Protein AF-A0A226DI43-F1 (afdb_monomer_lite)

Structure (mmCIF, N/CA/C/O backbone):
data_AF-A0A226DI43-F1
#
_entry.id   AF-A0A226DI43-F1
#
loop_
_atom_site.group_PDB
_atom_site.id
_atom_site.type_symbol
_atom_site.label_atom_id
_atom_site.label_alt_id
_atom_site.label_comp_id
_atom_site.label_asym_id
_atom_site.label_entity_id
_atom_site.label_seq_id
_atom_site.pdbx_PDB_ins_code
_atom_site.Cartn_x
_atom_site.Cartn_y
_atom_site.Cartn_z
_atom_site.occupancy
_atom_site.B_iso_or_equiv
_atom_site.auth_seq_id
_atom_site.auth_comp_id
_atom_site.auth_asym_id
_atom_site.auth_atom_id
_atom_site.pdbx_PDB_model_num
ATOM 1 N N . MET A 1 1 ? -26.521 0.855 15.191 1.00 46.00 1 MET A N 1
ATOM 2 C CA . MET A 1 1 ? -25.556 1.949 14.942 1.00 46.00 1 MET A CA 1
ATOM 3 C C . MET A 1 1 ? -24.640 1.516 13.809 1.00 46.00 1 MET A C 1
ATOM 5 O O . MET A 1 1 ? -24.357 0.322 13.748 1.00 46.00 1 MET A O 1
ATOM 9 N N . PRO A 1 2 ? -24.270 2.400 12.870 1.00 51.22 2 PRO A N 1
ATOM 10 C CA . PRO A 1 2 ? -23.493 1.994 11.705 1.00 51.22 2 PRO A CA 1
ATOM 11 C C . PRO A 1 2 ? -22.101 1.524 12.144 1.00 51.22 2 PRO A C 1
ATOM 13 O O . PRO A 1 2 ? -21.366 2.253 12.798 1.00 51.22 2 PRO A O 1
ATOM 16 N N . ASN A 1 3 ? -21.749 0.289 11.786 1.00 66.75 3 ASN A N 1
ATOM 17 C CA . ASN A 1 3 ? -20.417 -0.281 12.029 1.00 66.75 3 ASN A CA 1
ATOM 18 C C . ASN A 1 3 ? -19.382 0.175 10.989 1.00 66.75 3 ASN A C 1
ATOM 20 O O . ASN A 1 3 ? -18.236 -0.261 11.053 1.00 66.75 3 ASN A O 1
ATOM 24 N N . VAL A 1 4 ? -19.802 1.003 10.030 1.00 69.69 4 VAL A N 1
ATOM 25 C CA . VAL A 1 4 ? -19.012 1.476 8.896 1.00 69.69 4 VAL A CA 1
ATOM 26 C C . VAL A 1 4 ? -19.208 2.978 8.775 1.00 69.69 4 VAL A C 1
ATOM 28 O O . VAL A 1 4 ? -20.344 3.447 8.711 1.00 69.69 4 VAL A O 1
ATOM 31 N N . VAL A 1 5 ? -18.105 3.717 8.713 1.00 76.31 5 VAL A N 1
ATOM 32 C CA . VAL A 1 5 ? -18.092 5.153 8.425 1.00 76.31 5 VAL A CA 1
ATOM 33 C C . VAL A 1 5 ? -17.167 5.388 7.239 1.00 76.31 5 VAL A C 1
ATOM 35 O O . VAL A 1 5 ? -16.061 4.848 7.195 1.00 76.31 5 VAL A O 1
ATOM 38 N N . THR A 1 6 ? -17.649 6.156 6.262 1.00 75.44 6 THR A N 1
ATOM 39 C CA . THR A 1 6 ? -16.862 6.601 5.107 1.00 75.44 6 THR A CA 1
ATOM 40 C C . THR A 1 6 ? -16.587 8.083 5.267 1.00 75.44 6 THR A C 1
ATOM 42 O O . THR A 1 6 ? -17.530 8.858 5.406 1.00 75.44 6 THR A O 1
ATOM 45 N N . LEU A 1 7 ? -15.312 8.463 5.268 1.00 71.38 7 LEU A N 1
ATOM 46 C CA . LEU A 1 7 ? -14.877 9.851 5.375 1.00 71.38 7 LEU A CA 1
ATOM 47 C C . LEU A 1 7 ? -14.181 10.275 4.086 1.00 71.38 7 LEU A C 1
ATOM 49 O O . LEU A 1 7 ? -13.262 9.592 3.629 1.00 71.38 7 LEU A O 1
ATOM 53 N N . PHE A 1 8 ? -14.573 11.425 3.541 1.00 64.44 8 PHE A N 1
ATOM 54 C CA . PHE A 1 8 ? -13.821 12.091 2.483 1.00 64.44 8 PHE A CA 1
ATOM 55 C C . PHE A 1 8 ? -12.932 13.158 3.111 1.00 64.44 8 PHE A C 1
ATOM 57 O O . PHE A 1 8 ? -13.377 13.952 3.934 1.00 64.44 8 PHE A O 1
ATOM 64 N N . ALA A 1 9 ? -11.654 13.195 2.741 1.00 56.88 9 ALA A N 1
ATOM 65 C CA . ALA A 1 9 ? -10.690 14.078 3.392 1.00 56.88 9 ALA A CA 1
ATOM 66 C C . ALA A 1 9 ? -10.998 15.578 3.246 1.00 56.88 9 ALA A C 1
ATOM 68 O O . ALA A 1 9 ? -10.563 16.353 4.097 1.00 56.88 9 ALA A O 1
ATOM 69 N N . ALA A 1 10 ? -11.745 15.980 2.209 1.00 58.34 10 ALA A N 1
ATOM 70 C CA . ALA A 1 10 ? -12.248 17.348 2.069 1.00 58.34 10 ALA A CA 1
ATOM 71 C C . ALA A 1 10 ? -13.199 17.731 3.216 1.00 58.34 10 ALA A C 1
ATOM 73 O O . ALA A 1 10 ? -13.201 18.878 3.659 1.00 58.34 10 ALA A O 1
ATOM 74 N N . ASP A 1 11 ? -13.928 16.754 3.753 1.00 50.44 11 ASP A N 1
ATOM 75 C CA . ASP A 1 11 ? -14.897 16.975 4.816 1.00 50.44 11 ASP A CA 1
ATOM 76 C C . ASP A 1 11 ? -14.215 17.028 6.195 1.00 50.44 11 ASP A C 1
ATOM 78 O O . ASP A 1 11 ? -14.707 17.685 7.103 1.00 50.44 11 ASP A O 1
ATOM 82 N N . ILE A 1 12 ? -13.044 16.406 6.394 1.00 53.62 12 ILE A N 1
ATOM 83 C CA . ILE A 1 12 ? -12.498 16.192 7.753 1.00 53.62 12 ILE A CA 1
ATOM 84 C C . ILE A 1 12 ? -11.977 17.476 8.419 1.00 53.62 12 ILE A C 1
ATOM 86 O O . ILE A 1 12 ? -12.059 17.596 9.642 1.00 53.62 12 ILE A O 1
ATOM 90 N N . TYR A 1 13 ? -11.551 18.486 7.652 1.00 50.59 13 TYR A N 1
ATOM 91 C CA . TYR A 1 13 ? -11.251 19.811 8.222 1.00 50.59 13 TYR A CA 1
ATOM 92 C C . TYR A 1 13 ? -12.490 20.481 8.842 1.00 50.59 13 TYR A C 1
ATOM 94 O O . TYR A 1 13 ? -12.348 21.340 9.706 1.00 50.59 13 TYR A O 1
ATOM 102 N N . GLN A 1 14 ? -13.699 20.066 8.448 1.00 49.78 14 GLN A N 1
ATOM 103 C CA . GLN A 1 14 ? -14.960 20.515 9.045 1.00 49.78 14 GLN A CA 1
ATOM 104 C C . GLN A 1 14 ? -15.471 19.568 10.143 1.00 49.78 14 GLN A C 1
ATOM 106 O O . GLN A 1 14 ? -16.402 19.916 10.866 1.00 49.78 14 GLN A O 1
ATOM 111 N N . ILE A 1 15 ? -14.872 18.380 10.292 1.00 52.00 15 ILE A N 1
ATOM 112 C CA . ILE A 1 15 ? -15.400 17.300 11.134 1.00 52.00 15 ILE A CA 1
ATOM 113 C C . ILE A 1 15 ? -14.600 17.081 12.437 1.00 52.00 15 ILE A C 1
ATOM 115 O O . ILE A 1 15 ? -15.004 16.272 13.271 1.00 52.00 15 ILE A O 1
ATOM 119 N N . GLN A 1 16 ? -13.542 17.854 12.715 1.00 51.78 16 GLN A N 1
ATOM 120 C CA . GLN A 1 16 ? -12.847 17.790 14.019 1.00 51.78 16 GLN A CA 1
ATOM 121 C C . GLN A 1 16 ? -13.788 17.930 15.236 1.00 51.78 16 GLN A C 1
ATOM 123 O O . GLN A 1 16 ? -13.444 17.463 16.315 1.00 51.78 16 GLN A O 1
ATOM 128 N N . ASN A 1 17 ? -14.989 18.494 15.053 1.00 50.56 17 ASN A N 1
ATOM 129 C CA . ASN A 1 17 ? -15.992 18.649 16.107 1.00 50.56 17 ASN A CA 1
ATOM 130 C C . ASN A 1 17 ? -17.136 17.611 16.093 1.00 50.56 17 ASN A C 1
ATOM 132 O O . ASN A 1 17 ? -17.959 17.645 17.003 1.00 50.56 17 ASN A O 1
ATOM 136 N N . CYS A 1 18 ? -17.243 16.729 15.087 1.00 52.94 18 CYS A N 1
ATOM 137 C CA . CYS A 1 18 ? -18.402 15.821 14.943 1.00 52.94 18 CYS A CA 1
ATOM 138 C C . CYS A 1 18 ? -18.038 14.328 14.888 1.00 52.94 18 CYS A C 1
ATOM 140 O O . CYS A 1 18 ? -18.933 13.483 14.886 1.00 52.94 18 CYS A O 1
ATOM 142 N N . LEU A 1 19 ? -16.750 13.989 14.823 1.00 61.09 19 LEU A N 1
ATOM 143 C CA . LEU A 1 19 ? -16.268 12.613 14.904 1.00 61.09 19 LEU A CA 1
ATOM 144 C C . LEU A 1 19 ? -15.293 12.509 16.067 1.00 61.09 19 LEU A C 1
ATOM 146 O O . LEU A 1 19 ? -14.108 12.786 15.922 1.00 61.09 19 LEU A O 1
ATOM 150 N N . ASP A 1 20 ? -15.813 12.109 17.215 1.00 60.53 20 ASP A N 1
ATOM 151 C CA . ASP A 1 20 ? -15.020 11.658 18.349 1.00 60.53 20 ASP A CA 1
ATOM 152 C C . ASP A 1 20 ? -15.510 10.264 18.789 1.00 60.53 20 ASP A C 1
ATOM 154 O O . ASP A 1 20 ? -16.538 9.754 18.316 1.00 60.53 20 ASP A O 1
ATOM 158 N N . GLU A 1 21 ? -14.783 9.639 19.713 1.00 54.03 21 GLU A N 1
ATOM 159 C CA . GLU A 1 21 ? -15.194 8.363 20.302 1.00 54.03 21 GLU A CA 1
ATOM 160 C C . GLU A 1 21 ? -16.565 8.427 20.981 1.00 54.03 21 GLU A C 1
ATOM 162 O O . GLU A 1 21 ? -17.248 7.410 21.060 1.00 54.03 21 GLU A O 1
ATOM 167 N N . THR A 1 22 ? -16.994 9.592 21.472 1.00 62.38 22 THR A N 1
ATOM 168 C CA . THR A 1 22 ? -18.279 9.718 22.171 1.00 62.38 22 THR A CA 1
ATOM 169 C C . THR A 1 22 ? -19.459 9.541 21.218 1.00 62.38 22 THR A C 1
ATOM 171 O O . THR A 1 22 ? -20.489 8.990 21.610 1.00 62.38 22 THR A O 1
ATOM 174 N N . HIS A 1 23 ? -19.286 9.898 19.943 1.00 66.75 23 HIS A N 1
ATOM 175 C CA . HIS A 1 23 ? -20.308 9.738 18.910 1.00 66.75 23 HIS A CA 1
ATOM 176 C C . HIS A 1 23 ? -20.222 8.384 18.185 1.00 66.75 23 HIS A C 1
ATOM 178 O O . HIS A 1 23 ? -21.235 7.898 17.674 1.00 66.75 23 HIS A O 1
ATOM 184 N N . LEU A 1 24 ? -19.043 7.743 18.152 1.00 76.31 24 LEU A N 1
ATOM 185 C CA . LEU A 1 24 ? -18.805 6.476 17.441 1.00 76.31 24 LEU A CA 1
ATOM 186 C C . LEU A 1 24 ? -17.937 5.463 18.229 1.00 76.31 24 LEU A C 1
ATOM 188 O O . LEU A 1 24 ? -16.976 4.914 17.681 1.00 76.31 24 LEU A O 1
ATOM 192 N N . PRO A 1 25 ? -18.294 5.106 19.478 1.00 71.75 25 PRO A N 1
ATOM 193 C CA . PRO A 1 25 ? -17.416 4.339 20.379 1.00 71.75 25 PRO A CA 1
ATOM 194 C C . PRO A 1 25 ? -17.119 2.909 19.899 1.00 71.75 25 PRO A C 1
ATOM 196 O O . PRO A 1 25 ? -16.151 2.275 20.318 1.00 71.75 25 PRO A O 1
ATOM 199 N N . ASN A 1 26 ? -17.958 2.388 19.001 1.00 81.06 26 ASN A N 1
ATOM 200 C CA . ASN A 1 26 ? -17.893 1.022 18.489 1.00 81.06 26 ASN A CA 1
ATOM 201 C C . ASN A 1 26 ? -17.438 0.947 17.025 1.00 81.06 26 ASN A C 1
ATOM 203 O O . ASN A 1 26 ? -17.663 -0.078 16.375 1.00 81.06 26 ASN A O 1
ATOM 207 N N . LEU A 1 27 ? -16.838 2.012 16.476 1.00 86.69 27 LEU A N 1
ATOM 208 C CA . LEU A 1 27 ? -16.375 1.990 15.093 1.00 86.69 27 LEU A CA 1
ATOM 209 C C . LEU A 1 27 ? -15.249 0.962 14.924 1.00 86.69 27 LEU A C 1
ATOM 211 O O . LEU A 1 27 ? -14.139 1.134 15.420 1.00 86.69 27 LEU A O 1
ATOM 215 N N . LYS A 1 28 ? -15.546 -0.114 14.192 1.00 90.94 28 LYS A N 1
ATOM 216 C CA . LYS A 1 28 ? -14.581 -1.173 13.865 1.00 90.94 28 LYS A CA 1
ATOM 217 C C . LYS A 1 28 ? -14.117 -1.120 12.417 1.00 90.94 28 LYS A C 1
ATOM 219 O O . LYS A 1 28 ? -13.066 -1.677 12.110 1.00 90.94 28 LYS A O 1
ATOM 224 N N . HIS A 1 29 ? -14.881 -0.478 11.534 1.00 93.00 29 HIS A N 1
ATOM 225 C CA . HIS A 1 29 ? -14.557 -0.358 10.117 1.00 93.00 29 HIS A CA 1
ATOM 226 C C . HIS A 1 29 ? -14.550 1.109 9.698 1.00 93.00 29 HIS A C 1
ATOM 228 O O . HIS A 1 29 ? -15.584 1.776 9.697 1.00 93.00 29 HIS A O 1
ATOM 234 N N . LEU A 1 30 ? -13.369 1.582 9.314 1.00 90.88 30 LEU A N 1
ATOM 235 C CA . LEU A 1 30 ? -13.157 2.907 8.757 1.00 90.88 30 LEU A CA 1
ATOM 236 C C . LEU A 1 30 ? -12.835 2.801 7.265 1.00 90.88 30 LEU A C 1
ATOM 238 O O . LEU A 1 30 ? -11.935 2.056 6.872 1.00 90.88 30 LEU A O 1
ATOM 242 N N . THR A 1 31 ? -13.566 3.557 6.450 1.00 91.31 31 THR A N 1
ATOM 243 C CA . THR A 1 31 ? -13.216 3.813 5.051 1.00 91.31 31 THR A CA 1
ATOM 244 C C . THR A 1 31 ? -12.802 5.271 4.907 1.00 91.31 31 THR A C 1
ATOM 246 O O . THR A 1 31 ? -13.532 6.164 5.338 1.00 91.31 31 THR A O 1
ATOM 249 N N . LEU A 1 32 ? -11.638 5.519 4.318 1.00 88.00 32 LEU A N 1
ATOM 250 C CA . LEU A 1 32 ? -11.091 6.856 4.123 1.00 88.00 32 LEU A CA 1
ATOM 251 C C . LEU A 1 32 ? -10.695 7.048 2.659 1.00 88.00 32 LEU A C 1
ATOM 253 O O . LEU A 1 32 ? -9.917 6.269 2.116 1.00 88.00 32 LEU A O 1
ATOM 257 N N . ASP A 1 33 ? -11.192 8.113 2.042 1.00 85.88 33 ASP A N 1
ATOM 258 C CA . ASP A 1 33 ? -10.758 8.558 0.719 1.00 85.88 33 ASP A CA 1
ATOM 259 C C . ASP A 1 33 ? -10.073 9.927 0.850 1.00 85.88 33 ASP A C 1
ATOM 261 O O . ASP A 1 33 ? -10.661 10.893 1.352 1.00 85.88 33 ASP A O 1
ATOM 265 N N . LYS A 1 34 ? -8.794 10.005 0.463 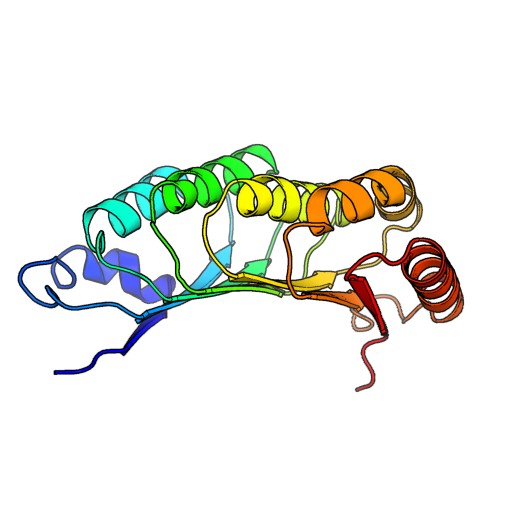1.00 80.56 34 LYS A N 1
ATOM 266 C CA . LYS A 1 34 ? -7.972 11.209 0.590 1.00 80.56 34 LYS A CA 1
ATOM 267 C C . LYS A 1 34 ? -7.243 11.533 -0.701 1.00 80.56 34 LYS A C 1
ATOM 269 O O . LYS A 1 34 ? -6.425 10.761 -1.189 1.00 80.56 34 LYS A O 1
ATOM 274 N N . SER A 1 35 ? -7.458 12.752 -1.184 1.00 78.81 35 SER A N 1
ATOM 275 C CA . SER A 1 35 ? -6.590 13.368 -2.184 1.00 78.81 35 SER A CA 1
ATOM 276 C C . SER A 1 35 ? -5.366 13.996 -1.519 1.00 78.81 35 SER A C 1
ATOM 278 O O . SER A 1 35 ? -5.499 14.800 -0.595 1.00 78.81 35 SER A O 1
ATOM 280 N N . PHE A 1 36 ? -4.178 13.639 -1.996 1.00 71.44 36 PHE A N 1
ATOM 281 C CA . PHE A 1 36 ? -2.920 14.286 -1.654 1.00 71.44 36 PHE A CA 1
ATOM 282 C C . PHE A 1 36 ? -2.682 15.427 -2.647 1.00 71.44 36 PHE A C 1
ATOM 284 O O . PHE A 1 36 ? -2.361 15.208 -3.818 1.00 71.44 36 PHE A O 1
ATOM 291 N N . GLN A 1 37 ? -2.908 16.649 -2.170 1.00 67.19 37 GLN A N 1
ATOM 292 C CA . GLN A 1 37 ? -2.719 17.900 -2.899 1.00 67.19 37 GLN A CA 1
ATOM 293 C C . GLN A 1 37 ? -1.841 18.808 -2.034 1.00 67.19 37 GLN A C 1
ATOM 295 O O . GLN A 1 37 ? -2.273 19.198 -0.953 1.00 67.19 37 GLN A O 1
ATOM 300 N N . PHE A 1 38 ? -0.637 19.146 -2.519 1.00 56.47 38 PHE A N 1
ATOM 301 C CA . PHE A 1 38 ? 0.313 20.079 -1.884 1.00 56.47 38 PHE A CA 1
ATOM 302 C C . PHE A 1 38 ? 0.819 19.638 -0.486 1.00 56.47 38 PHE A C 1
ATOM 304 O O . PHE A 1 38 ? 0.264 18.722 0.122 1.00 56.47 38 PHE A O 1
ATOM 311 N N . PRO A 1 39 ? 1.917 20.208 0.048 1.00 57.69 39 PRO A N 1
ATOM 312 C CA . PRO A 1 39 ? 2.348 19.888 1.407 1.00 57.69 39 PRO A CA 1
ATOM 313 C C . PRO A 1 39 ? 1.327 20.443 2.411 1.00 57.69 39 PRO A C 1
ATOM 315 O O . PRO A 1 39 ? 1.223 21.653 2.596 1.00 57.69 39 PRO A O 1
ATOM 318 N N . CYS A 1 40 ? 0.559 19.566 3.054 1.00 57.56 40 CYS A N 1
ATOM 319 C CA . CYS A 1 40 ? -0.288 19.908 4.194 1.00 57.56 40 CYS A CA 1
ATOM 320 C C . CYS A 1 40 ? 0.101 19.060 5.413 1.00 57.56 40 CYS A C 1
ATOM 322 O O . CYS A 1 40 ? 0.946 18.170 5.313 1.00 57.56 40 CYS A O 1
ATOM 324 N N . GLU A 1 41 ? -0.455 19.369 6.587 1.00 66.00 41 GLU A N 1
ATOM 325 C CA . GLU A 1 41 ? -0.125 18.721 7.867 1.00 66.00 41 GLU A CA 1
ATOM 326 C C . GLU A 1 41 ? -0.679 17.281 7.950 1.00 66.00 41 GLU A C 1
ATOM 328 O O . GLU A 1 41 ? -1.541 16.961 8.770 1.00 66.00 41 GLU A O 1
ATOM 333 N N . TYR A 1 42 ? -0.201 16.401 7.068 1.00 73.19 42 TYR A N 1
ATOM 334 C CA . TYR A 1 42 ? -0.625 15.005 6.964 1.00 73.19 42 TYR A CA 1
ATOM 335 C C . TYR A 1 42 ? -0.402 14.230 8.268 1.00 73.19 42 TYR A C 1
ATOM 337 O O . TYR A 1 42 ? -1.243 13.422 8.650 1.00 73.19 42 TYR A O 1
ATOM 345 N N . GLU A 1 43 ? 0.696 14.526 8.963 1.00 72.75 43 GLU A N 1
ATOM 346 C CA . GLU A 1 43 ? 1.108 13.881 10.215 1.00 72.75 43 GLU A CA 1
ATOM 347 C C . GLU A 1 43 ? 0.042 14.036 11.305 1.00 72.75 43 GLU A C 1
ATOM 349 O O . GLU A 1 43 ? -0.520 13.042 11.775 1.00 72.75 43 GLU A O 1
ATOM 354 N N . LYS A 1 44 ? -0.337 15.285 11.611 1.00 81.31 44 LYS A N 1
ATOM 355 C CA . LYS A 1 44 ? -1.356 15.589 12.627 1.00 81.31 44 LYS A CA 1
ATOM 356 C C . LYS A 1 44 ? -2.693 14.933 12.305 1.00 81.31 44 LYS A C 1
ATOM 358 O O . LYS A 1 44 ? -3.403 14.485 13.201 1.00 81.31 44 LYS A O 1
ATOM 363 N N . PHE A 1 45 ? -3.043 14.859 11.023 1.00 82.31 45 PHE A N 1
ATOM 364 C CA . PHE A 1 45 ? -4.275 14.217 10.586 1.00 82.31 45 PHE A CA 1
ATOM 365 C C . PHE A 1 45 ? -4.278 12.711 10.890 1.00 82.31 45 PHE A C 1
ATOM 367 O O . PHE A 1 45 ? -5.229 12.212 11.491 1.00 82.31 45 PHE A O 1
ATOM 374 N N . SER A 1 46 ? -3.222 11.984 10.514 1.00 87.50 46 SER A N 1
ATOM 375 C CA . SER A 1 46 ? -3.116 10.545 10.793 1.00 87.50 46 SER A CA 1
ATOM 376 C C . SER A 1 46 ? -3.056 10.244 12.292 1.00 87.50 46 SER A C 1
ATOM 378 O O . SER A 1 46 ? -3.683 9.289 12.747 1.00 87.50 46 SER A O 1
ATOM 380 N N . GLU A 1 47 ? -2.374 11.084 13.074 1.00 89.44 47 GLU A N 1
ATOM 381 C CA . GLU A 1 47 ? -2.330 10.967 14.536 1.00 89.44 47 GLU A CA 1
ATOM 382 C C . GLU A 1 47 ? -3.717 11.156 15.158 1.00 89.44 47 GLU A C 1
ATOM 384 O O . GLU A 1 47 ? -4.147 10.337 15.971 1.00 89.44 47 GLU A O 1
ATOM 389 N N . THR A 1 48 ? -4.449 12.186 14.719 1.00 86.06 48 THR A N 1
ATOM 390 C CA . THR A 1 48 ? -5.816 12.463 15.184 1.00 86.06 48 THR A CA 1
ATOM 391 C C . THR A 1 48 ? -6.741 11.281 14.888 1.00 86.06 48 THR A C 1
ATOM 393 O O . THR A 1 48 ? -7.503 10.871 15.757 1.00 86.06 48 THR A O 1
ATOM 396 N N . LEU A 1 49 ? -6.663 10.680 13.692 1.00 87.44 49 LEU A N 1
ATOM 397 C CA . LEU A 1 49 ? -7.499 9.525 13.343 1.00 87.44 49 LEU A CA 1
ATOM 398 C C . LEU A 1 49 ? -7.280 8.337 14.280 1.00 87.44 49 LEU A C 1
ATOM 400 O O . LEU A 1 49 ? -8.246 7.707 14.707 1.00 87.44 49 LEU A O 1
ATOM 404 N N . VAL A 1 50 ? -6.021 8.032 14.597 1.00 90.12 50 VAL A N 1
ATOM 405 C CA . VAL A 1 50 ? -5.685 6.907 15.479 1.00 90.12 50 VAL A CA 1
ATOM 406 C C . VAL A 1 50 ? -6.166 7.159 16.906 1.00 90.12 50 VAL A C 1
ATOM 408 O O . VAL A 1 50 ? -6.642 6.221 17.544 1.00 90.12 50 VAL A O 1
ATOM 411 N N . GLN A 1 51 ? -6.099 8.410 17.374 1.00 87.62 51 GLN A N 1
ATOM 412 C CA . GLN A 1 51 ? -6.610 8.824 18.684 1.00 87.62 51 GLN A CA 1
ATOM 413 C C . GLN A 1 51 ? -8.137 8.782 18.767 1.00 87.62 51 GLN A C 1
ATOM 415 O O . GLN A 1 51 ? -8.674 8.385 19.788 1.00 87.62 51 GLN A O 1
ATOM 420 N N . VAL A 1 52 ? -8.831 9.190 17.704 1.00 84.88 52 VAL A N 1
ATOM 421 C CA . VAL A 1 52 ? -10.299 9.270 17.668 1.00 84.88 52 VAL A CA 1
ATOM 422 C C . VAL A 1 52 ? -10.954 7.905 17.440 1.00 84.88 52 VAL A C 1
ATOM 424 O O . VAL A 1 52 ? -12.092 7.684 17.848 1.00 84.88 52 VAL A O 1
ATOM 427 N N . PHE A 1 53 ? -10.268 6.976 16.773 1.00 88.56 53 PHE A N 1
ATOM 428 C CA . PHE A 1 53 ? -10.825 5.668 16.433 1.00 88.56 53 PHE A CA 1
ATOM 429 C C . PHE A 1 53 ? -9.886 4.515 16.830 1.00 88.56 53 PHE A C 1
ATOM 431 O O . PHE A 1 53 ? -9.462 3.738 15.970 1.00 88.56 53 PHE A O 1
ATOM 438 N N . PRO A 1 54 ? -9.563 4.325 18.122 1.00 90.38 54 PRO A N 1
ATOM 439 C CA . PRO A 1 54 ? -8.581 3.323 18.551 1.00 90.38 54 PRO A CA 1
ATOM 440 C C . PRO A 1 54 ? -9.045 1.876 18.325 1.00 90.38 54 PRO A C 1
ATOM 442 O O . PRO A 1 54 ? -8.229 0.955 18.270 1.00 90.38 54 PRO A O 1
ATOM 445 N N . ASN A 1 55 ? -10.356 1.660 18.184 1.00 91.19 55 ASN A N 1
ATOM 446 C CA . ASN A 1 55 ? -10.971 0.337 18.063 1.00 91.19 55 ASN A CA 1
ATOM 447 C C . ASN A 1 55 ? -11.094 -0.168 16.615 1.00 91.19 55 ASN A C 1
ATOM 449 O O . ASN A 1 55 ? -11.680 -1.233 16.390 1.00 91.19 55 ASN A O 1
ATOM 453 N N . VAL A 1 56 ? -10.543 0.555 15.633 1.00 93.12 56 VAL A N 1
ATOM 454 C CA . VAL A 1 56 ? -10.583 0.153 14.221 1.00 93.12 56 VAL A CA 1
ATOM 455 C C . VAL A 1 56 ? -9.876 -1.190 14.028 1.00 93.12 56 VAL A C 1
ATOM 457 O O . VAL A 1 56 ? -8.719 -1.387 14.395 1.00 93.12 56 VAL A O 1
ATOM 460 N N . LYS A 1 57 ? -10.600 -2.133 13.421 1.00 95.50 57 LYS A N 1
ATOM 461 C CA . LYS A 1 57 ? -10.123 -3.473 13.050 1.00 95.50 57 LYS A CA 1
ATOM 462 C C . LYS A 1 57 ? -10.021 -3.653 11.546 1.00 95.50 57 LYS A C 1
ATOM 464 O O . LYS A 1 57 ? -9.181 -4.418 11.078 1.00 95.50 57 LYS A O 1
ATOM 469 N N . ARG A 1 58 ? -10.857 -2.943 10.791 1.00 96.44 58 ARG A N 1
ATOM 470 C CA . ARG A 1 58 ? -10.843 -2.934 9.336 1.00 96.44 58 ARG A CA 1
ATOM 471 C C . ARG A 1 58 ? -10.616 -1.526 8.812 1.00 96.44 58 ARG A C 1
ATOM 473 O O . ARG A 1 58 ? -11.383 -0.622 9.134 1.00 96.44 58 ARG A O 1
ATOM 480 N N . PHE A 1 59 ? -9.614 -1.373 7.959 1.00 95.69 59 PHE A N 1
ATOM 481 C CA . PHE A 1 59 ? -9.279 -0.094 7.351 1.00 95.69 59 PHE A CA 1
ATOM 482 C C . PHE A 1 59 ? -9.232 -0.215 5.834 1.00 95.69 59 PHE A C 1
ATOM 484 O O . PHE A 1 59 ? -8.466 -1.011 5.296 1.00 95.69 59 PHE A O 1
ATOM 491 N N . ASP A 1 60 ? -10.081 0.551 5.160 1.00 95.62 60 ASP A N 1
ATOM 492 C CA . ASP A 1 60 ? -10.113 0.677 3.707 1.00 95.62 60 ASP A CA 1
ATOM 493 C C . ASP A 1 60 ? -9.684 2.109 3.359 1.00 95.62 60 ASP A C 1
ATOM 495 O O . ASP A 1 60 ? -10.393 3.060 3.676 1.00 95.62 60 ASP A O 1
ATOM 499 N N . PHE A 1 61 ? -8.515 2.287 2.748 1.00 92.94 61 PHE A N 1
ATOM 500 C CA . PHE A 1 61 ? -7.975 3.612 2.444 1.00 92.94 61 PHE A CA 1
ATOM 501 C C . PHE A 1 61 ? -7.673 3.781 0.961 1.00 92.94 61 PHE A C 1
ATOM 503 O O . PHE A 1 61 ? -6.968 2.967 0.365 1.00 92.94 61 PHE A O 1
ATOM 510 N N . THR A 1 62 ? -8.183 4.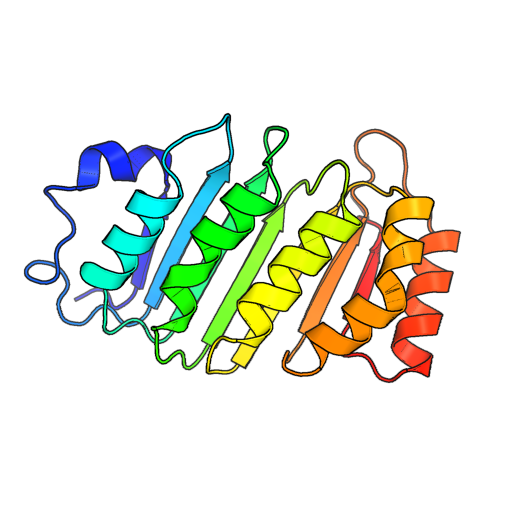862 0.379 1.00 92.06 62 THR A N 1
ATOM 511 C CA . THR A 1 62 ? -7.885 5.270 -0.992 1.00 92.06 62 THR A CA 1
ATOM 512 C C . THR A 1 62 ? -7.128 6.591 -0.977 1.00 92.06 62 THR A C 1
ATOM 514 O O . THR A 1 62 ? -7.604 7.586 -0.436 1.00 92.06 62 THR A O 1
ATOM 517 N N . ALA A 1 63 ? -5.940 6.589 -1.571 1.00 87.88 63 ALA A N 1
ATOM 518 C CA . ALA A 1 63 ? -5.075 7.744 -1.734 1.00 87.88 63 ALA A CA 1
ATOM 519 C C . ALA A 1 63 ? -5.051 8.167 -3.204 1.00 87.88 63 ALA A C 1
ATOM 521 O O . ALA A 1 63 ? -4.563 7.421 -4.052 1.00 87.88 63 ALA A O 1
ATOM 522 N N . TRP A 1 64 ? -5.529 9.370 -3.501 1.00 85.06 64 TRP A N 1
ATOM 523 C CA . TRP A 1 64 ? -5.440 9.965 -4.832 1.00 85.06 64 TRP A CA 1
ATOM 524 C C . TRP A 1 64 ? -4.260 10.926 -4.886 1.00 85.06 64 TRP A C 1
ATOM 526 O O . TRP A 1 64 ? -4.262 11.951 -4.205 1.00 85.06 64 TRP A O 1
ATOM 536 N N . TYR A 1 65 ? -3.254 10.623 -5.697 1.00 78.94 65 TYR A N 1
ATOM 537 C CA . TYR A 1 65 ? -2.120 11.518 -5.910 1.00 78.94 65 TYR A CA 1
ATOM 538 C C . TYR A 1 65 ? -2.474 12.504 -7.018 1.00 78.94 65 TYR A C 1
ATOM 540 O O . TYR A 1 65 ? -2.607 12.148 -8.187 1.00 78.94 65 TYR A O 1
ATOM 548 N N . VAL A 1 66 ? -2.661 13.763 -6.629 1.00 66.12 66 VAL A N 1
ATOM 549 C CA . VAL A 1 66 ? -2.982 14.866 -7.548 1.00 66.12 66 VAL A CA 1
ATOM 550 C C . VAL A 1 66 ? -1.755 15.779 -7.744 1.00 66.12 66 VAL A C 1
ATOM 552 O O . VAL A 1 66 ? -1.805 16.750 -8.492 1.00 66.12 66 VAL A O 1
ATOM 555 N N . GLY A 1 67 ? -0.619 15.451 -7.117 1.00 68.00 67 GLY A N 1
ATOM 556 C CA . GLY A 1 67 ? 0.660 16.146 -7.264 1.00 68.00 67 GLY A CA 1
ATOM 557 C C . GLY A 1 67 ? 1.825 15.374 -6.637 1.00 68.00 67 GLY A C 1
ATOM 558 O O . GLY A 1 67 ? 1.654 14.241 -6.183 1.00 68.00 67 GLY A O 1
ATOM 559 N N . LEU A 1 68 ? 3.008 15.998 -6.602 1.00 69.06 68 LEU A N 1
ATOM 560 C CA . LEU A 1 68 ? 4.201 15.425 -5.973 1.00 69.06 68 LEU A CA 1
ATOM 561 C C . LEU A 1 68 ? 4.028 15.388 -4.449 1.00 69.06 68 LEU A C 1
ATOM 563 O O . LEU A 1 68 ? 3.886 16.430 -3.807 1.00 69.06 68 LEU A O 1
ATOM 567 N N . VAL A 1 69 ? 4.064 14.188 -3.874 1.00 70.56 69 VAL A N 1
ATOM 568 C CA . VAL A 1 69 ? 4.096 13.980 -2.422 1.00 70.56 69 VAL A CA 1
ATOM 569 C C . VAL A 1 69 ? 5.513 13.590 -2.041 1.00 70.56 69 VAL A C 1
ATOM 571 O O . VAL A 1 69 ? 6.071 12.649 -2.598 1.00 70.56 69 VAL A O 1
ATOM 574 N N . GLN A 1 70 ? 6.105 14.300 -1.082 1.00 83.31 70 GLN A N 1
ATOM 575 C CA . GLN A 1 70 ? 7.418 13.918 -0.574 1.00 83.31 70 GLN A CA 1
ATOM 576 C C . GLN A 1 70 ? 7.314 12.580 0.165 1.00 83.31 70 GLN A C 1
ATOM 578 O O . GLN A 1 70 ? 6.478 12.422 1.056 1.00 83.31 70 GLN A O 1
ATOM 583 N N . ILE A 1 71 ? 8.191 11.631 -0.172 1.00 85.69 71 ILE A N 1
ATOM 584 C CA . ILE A 1 71 ? 8.196 10.278 0.409 1.00 85.69 71 ILE A CA 1
ATOM 585 C C . ILE A 1 71 ? 8.271 10.315 1.939 1.00 85.69 71 ILE A C 1
ATOM 587 O O . ILE A 1 71 ? 7.611 9.521 2.608 1.00 85.69 71 ILE A O 1
ATOM 591 N N . GLU A 1 72 ? 9.031 11.253 2.508 1.00 87.12 72 GLU A N 1
ATOM 592 C CA . GLU A 1 72 ? 9.127 11.421 3.960 1.00 87.12 72 GLU A CA 1
ATOM 593 C C . GLU A 1 72 ? 7.767 11.777 4.579 1.00 87.12 72 GLU A C 1
ATOM 595 O O . GLU A 1 72 ? 7.339 11.131 5.532 1.00 87.12 72 GLU A O 1
ATOM 600 N N . GLN A 1 73 ? 7.048 12.745 4.004 1.00 84.12 73 GLN A N 1
ATOM 601 C CA . GLN A 1 73 ? 5.717 13.144 4.477 1.00 84.12 73 GLN A CA 1
ATOM 602 C C . GLN A 1 73 ? 4.710 12.002 4.341 1.00 84.12 73 GLN A C 1
ATOM 604 O O . GLN A 1 73 ? 3.918 11.753 5.249 1.00 84.12 73 GLN A O 1
ATOM 609 N N . PHE A 1 74 ? 4.766 11.276 3.224 1.00 85.50 74 PHE A N 1
ATOM 610 C CA . PHE A 1 74 ? 3.934 10.099 3.007 1.00 85.50 74 PHE A CA 1
ATOM 611 C C . PHE A 1 74 ? 4.209 9.002 4.046 1.00 85.50 74 PHE A C 1
ATOM 613 O O . PHE A 1 74 ? 3.280 8.441 4.626 1.00 85.50 74 PHE A O 1
ATOM 620 N N . THR A 1 75 ? 5.482 8.735 4.336 1.00 89.94 75 THR A N 1
ATOM 621 C CA . THR A 1 75 ? 5.884 7.742 5.339 1.00 89.94 75 THR A CA 1
ATOM 622 C C . THR A 1 75 ? 5.390 8.145 6.726 1.00 89.94 75 THR A C 1
ATOM 624 O O . THR A 1 75 ? 4.810 7.320 7.429 1.00 89.94 75 THR A O 1
ATOM 627 N N . LYS A 1 76 ? 5.543 9.420 7.107 1.00 90.44 76 LYS A N 1
ATOM 628 C CA . LYS A 1 76 ? 5.065 9.918 8.403 1.00 90.44 76 LYS A CA 1
ATOM 629 C C . LYS A 1 76 ? 3.540 9.922 8.517 1.00 90.44 76 LYS A C 1
ATOM 631 O O . LYS A 1 76 ? 3.033 9.654 9.595 1.00 90.44 76 LYS A O 1
ATOM 636 N N . PHE A 1 77 ? 2.804 10.140 7.425 1.00 89.19 77 PHE A N 1
ATOM 637 C CA . PHE A 1 77 ? 1.346 9.962 7.398 1.00 89.19 77 PHE A CA 1
ATOM 638 C C . PHE A 1 77 ? 0.927 8.508 7.660 1.00 89.19 77 PHE A C 1
ATOM 640 O O . PHE A 1 77 ? -0.076 8.244 8.316 1.00 89.19 77 PHE A O 1
ATOM 647 N N . MET A 1 78 ? 1.675 7.548 7.122 1.00 92.44 78 MET A N 1
ATOM 648 C CA . MET A 1 78 ? 1.362 6.125 7.259 1.00 92.44 78 MET A CA 1
ATOM 649 C C . MET A 1 78 ? 1.737 5.559 8.636 1.00 92.44 78 MET A C 1
ATOM 651 O O . MET A 1 78 ? 1.171 4.555 9.071 1.00 92.44 78 MET A O 1
ATOM 655 N N . GLU A 1 79 ? 2.699 6.186 9.311 1.00 94.44 79 GLU A N 1
ATOM 656 C CA . GLU A 1 79 ? 3.314 5.679 10.536 1.00 94.44 79 GLU A CA 1
ATOM 657 C C . GLU A 1 79 ? 2.326 5.472 11.702 1.00 94.44 79 GLU A C 1
ATOM 659 O O . GLU A 1 79 ? 2.376 4.401 12.313 1.00 94.44 79 GLU A O 1
ATOM 664 N N . PRO A 1 80 ? 1.392 6.394 12.020 1.00 94.56 80 PRO A N 1
ATOM 665 C CA . PRO A 1 80 ? 0.506 6.240 13.176 1.00 94.56 80 PRO A CA 1
ATOM 666 C C . PRO A 1 80 ? -0.384 4.996 13.108 1.00 94.56 80 PRO A C 1
ATOM 668 O O . PRO A 1 80 ? -0.661 4.371 14.133 1.00 94.56 80 PRO A O 1
ATOM 671 N N . PHE A 1 81 ? -0.794 4.582 11.905 1.00 95.06 81 PHE A N 1
ATOM 672 C CA . PHE A 1 81 ? -1.706 3.452 11.713 1.00 95.06 81 PHE A CA 1
ATOM 673 C C . PHE A 1 81 ? -1.112 2.107 12.153 1.00 95.06 81 PHE A C 1
ATOM 675 O O . PHE A 1 81 ? -1.868 1.171 12.410 1.00 95.06 81 PHE A O 1
ATOM 682 N N . LYS A 1 82 ? 0.216 1.998 12.320 1.00 95.31 82 LYS A N 1
ATOM 683 C CA . LYS A 1 82 ? 0.859 0.782 12.852 1.00 95.31 82 LYS A CA 1
ATOM 684 C C . LYS A 1 82 ? 0.392 0.428 14.270 1.00 95.31 82 LYS A C 1
ATOM 686 O O . LYS A 1 82 ? 0.478 -0.729 14.670 1.00 95.31 82 LYS A O 1
ATOM 691 N N . GLY A 1 83 ? -0.070 1.423 15.036 1.00 93.81 83 GLY A N 1
ATOM 692 C CA . GLY A 1 83 ? -0.570 1.239 16.399 1.00 93.81 83 GLY A CA 1
ATOM 693 C C . GLY A 1 83 ? -1.929 0.539 16.458 1.00 93.81 83 GLY A C 1
ATOM 694 O O . GLY A 1 83 ? -2.293 -0.008 17.499 1.00 93.81 83 GLY A O 1
ATOM 695 N N . TRP A 1 84 ? -2.674 0.509 15.350 1.00 95.00 84 TRP A N 1
ATOM 696 C CA . TRP A 1 84 ? -3.941 -0.205 15.284 1.00 95.00 84 TRP A CA 1
ATOM 697 C C . TRP A 1 84 ? -3.728 -1.721 15.200 1.00 95.00 84 TRP A C 1
ATOM 699 O O . TRP A 1 84 ? -2.912 -2.245 14.439 1.00 95.00 84 TRP A O 1
ATOM 709 N N . ASN A 1 85 ? -4.514 -2.461 15.982 1.00 94.75 85 ASN A N 1
ATOM 710 C CA . ASN A 1 85 ? -4.536 -3.921 15.936 1.00 94.75 85 ASN A CA 1
ATOM 711 C C . ASN A 1 85 ? -5.557 -4.395 14.893 1.00 94.75 85 ASN A C 1
ATOM 713 O O . ASN A 1 85 ? -6.658 -4.827 15.255 1.00 94.75 85 ASN A O 1
ATOM 717 N N . PHE A 1 86 ? -5.207 -4.239 13.614 1.00 96.38 86 PHE A N 1
ATOM 718 C CA . PHE A 1 86 ? -6.073 -4.598 12.498 1.00 96.38 86 PHE A CA 1
ATOM 719 C C . PHE A 1 86 ? -6.310 -6.105 12.389 1.00 96.38 86 PHE A C 1
ATOM 721 O O . PHE A 1 86 ? -5.403 -6.919 12.538 1.00 96.38 86 PHE A O 1
ATOM 728 N N . GLU A 1 87 ? -7.526 -6.457 11.994 1.00 97.56 87 GLU A N 1
ATOM 729 C CA . GLU A 1 87 ? -7.840 -7.740 11.368 1.00 97.56 87 GLU A CA 1
ATOM 730 C C . GLU A 1 87 ? -7.568 -7.667 9.859 1.00 97.56 87 GLU A C 1
ATOM 732 O O . GLU A 1 87 ? -7.033 -8.612 9.273 1.00 97.56 87 GLU A O 1
ATOM 737 N N . LYS A 1 88 ? -7.903 -6.528 9.228 1.00 97.44 88 LYS A N 1
ATOM 738 C CA . LYS A 1 88 ? -7.745 -6.317 7.785 1.00 97.44 88 LYS A CA 1
ATOM 739 C C . LYS A 1 88 ? -7.433 -4.863 7.421 1.00 97.44 88 LYS A C 1
ATOM 741 O O . LYS A 1 88 ? -8.148 -3.958 7.838 1.00 97.44 88 LYS A O 1
ATOM 746 N N . ALA A 1 89 ? -6.450 -4.648 6.554 1.00 97.50 89 ALA A N 1
ATOM 747 C CA . ALA A 1 89 ? -6.149 -3.348 5.959 1.00 97.50 89 ALA A CA 1
ATOM 748 C C . ALA A 1 89 ? -6.064 -3.463 4.431 1.00 97.50 89 ALA A C 1
ATOM 750 O O . ALA A 1 89 ? -5.323 -4.298 3.909 1.00 97.50 89 ALA A O 1
ATOM 751 N N . ASN A 1 90 ? -6.817 -2.633 3.710 1.00 97.50 90 ASN A N 1
ATOM 752 C CA . ASN A 1 90 ? -6.785 -2.567 2.252 1.00 97.50 90 ASN A CA 1
ATOM 753 C C . ASN A 1 90 ? -6.473 -1.140 1.821 1.00 97.50 90 ASN A C 1
ATOM 755 O O . ASN A 1 90 ? -7.193 -0.207 2.174 1.00 97.50 90 ASN A O 1
ATOM 759 N N . LEU A 1 91 ? -5.404 -0.983 1.050 1.00 95.56 91 LEU A N 1
ATOM 760 C CA . LEU A 1 91 ? -4.958 0.317 0.575 1.00 95.56 91 LEU A CA 1
ATOM 761 C C . LEU A 1 91 ? -4.985 0.368 -0.942 1.00 95.56 91 LEU A C 1
ATOM 763 O O . LEU A 1 91 ? -4.603 -0.589 -1.611 1.00 95.56 91 LEU A O 1
ATOM 767 N N . SER A 1 92 ? -5.448 1.488 -1.480 1.00 95.50 92 SER A N 1
ATOM 768 C CA . SER A 1 92 ? -5.514 1.750 -2.909 1.00 95.50 92 SER A CA 1
ATOM 769 C C . SER A 1 92 ? -4.886 3.101 -3.202 1.00 95.50 92 SER A C 1
ATOM 771 O O . SER A 1 92 ? -5.424 4.137 -2.832 1.00 95.50 92 SER A O 1
ATOM 773 N N . PHE A 1 93 ? -3.750 3.094 -3.879 1.00 92.12 93 PHE A N 1
ATOM 774 C CA . PHE A 1 93 ? -3.031 4.286 -4.295 1.00 92.12 93 PHE A CA 1
ATOM 775 C C . PHE A 1 93 ? -3.291 4.511 -5.781 1.00 92.12 93 PHE A C 1
ATOM 777 O O . PHE A 1 93 ? -2.990 3.656 -6.616 1.00 92.12 93 PHE A O 1
ATOM 784 N N . VAL A 1 94 ? -3.893 5.648 -6.107 1.00 90.38 94 VAL A N 1
ATOM 785 C CA . VAL A 1 94 ? -4.330 5.998 -7.456 1.00 90.38 94 VAL A CA 1
ATOM 786 C C . VAL A 1 94 ? -3.455 7.125 -7.987 1.00 90.38 94 VAL A C 1
ATOM 788 O O . VAL A 1 94 ? -3.280 8.136 -7.305 1.00 90.38 94 VAL A O 1
ATOM 791 N N . ARG A 1 95 ? -2.940 6.953 -9.213 1.00 87.00 95 ARG A N 1
ATOM 792 C CA . ARG A 1 95 ? -2.041 7.891 -9.907 1.00 87.00 95 ARG A CA 1
ATOM 793 C C . ARG A 1 95 ? -0.715 8.123 -9.185 1.00 87.00 95 ARG A C 1
ATOM 795 O O . ARG A 1 95 ? -0.272 9.253 -9.036 1.00 87.00 95 ARG A O 1
ATOM 802 N N . VAL A 1 96 ? -0.059 7.055 -8.745 1.00 86.06 96 VAL A N 1
ATOM 803 C CA . VAL A 1 96 ? 1.292 7.145 -8.179 1.00 86.06 96 VAL A CA 1
ATOM 804 C C . VAL A 1 96 ? 2.261 7.633 -9.267 1.00 86.06 96 VAL A C 1
ATOM 806 O O . VAL A 1 96 ? 2.500 6.931 -10.253 1.00 86.06 96 VAL A O 1
ATOM 809 N N . ILE A 1 97 ? 2.773 8.855 -9.101 1.00 82.12 97 ILE A N 1
ATOM 810 C CA . ILE A 1 97 ? 3.656 9.558 -10.048 1.00 82.12 97 ILE A CA 1
ATOM 811 C C . ILE A 1 97 ? 5.081 9.648 -9.466 1.00 82.12 97 ILE A C 1
ATOM 813 O O . ILE A 1 97 ? 5.286 9.429 -8.275 1.00 82.12 97 ILE A O 1
ATOM 817 N N . ASP A 1 98 ? 6.041 9.931 -10.349 1.00 79.12 98 ASP A N 1
ATOM 818 C CA . ASP A 1 98 ? 7.487 10.077 -10.142 1.00 79.12 98 ASP A CA 1
ATOM 819 C C . ASP A 1 98 ? 7.946 10.542 -8.743 1.00 79.12 98 ASP A C 1
ATOM 821 O O . ASP A 1 98 ? 7.538 11.624 -8.305 1.00 79.12 98 ASP A O 1
ATOM 825 N N . PRO A 1 99 ? 8.838 9.785 -8.065 1.00 87.00 99 PRO A N 1
ATOM 826 C CA . PRO A 1 99 ? 9.307 8.425 -8.393 1.00 87.00 99 PRO A CA 1
ATOM 827 C C . PRO A 1 99 ? 8.282 7.340 -7.980 1.00 87.00 99 PRO A C 1
ATOM 829 O O . PRO A 1 99 ? 8.017 7.159 -6.779 1.00 87.00 99 PRO A O 1
ATOM 832 N N . PRO A 1 100 ? 7.673 6.600 -8.937 1.00 88.25 100 PRO A N 1
ATOM 833 C CA . PRO A 1 100 ? 6.603 5.655 -8.629 1.00 88.25 100 PRO A CA 1
ATOM 834 C C . PRO A 1 100 ? 7.079 4.476 -7.775 1.00 88.25 100 PRO A C 1
ATOM 836 O O . PRO A 1 100 ? 6.404 4.086 -6.824 1.00 88.25 100 PRO A O 1
ATOM 839 N N . GLY A 1 101 ? 8.246 3.921 -8.087 1.00 92.19 101 GLY A N 1
ATOM 840 C CA . GLY A 1 101 ? 8.846 2.789 -7.407 1.00 92.19 101 GLY A CA 1
ATOM 841 C C . GLY A 1 101 ? 9.211 3.120 -5.969 1.00 92.19 101 GLY A C 1
ATOM 842 O O . GLY A 1 101 ? 8.830 2.377 -5.067 1.00 92.19 101 GLY A O 1
ATOM 843 N N . GLN A 1 102 ? 9.834 4.272 -5.714 1.00 91.69 102 GLN A N 1
ATOM 844 C CA . GLN A 1 102 ? 10.101 4.703 -4.335 1.00 91.69 102 GLN A CA 1
ATOM 845 C C . GLN A 1 102 ? 8.815 4.917 -3.527 1.00 91.69 102 GLN A C 1
ATOM 847 O O . GLN A 1 102 ? 8.764 4.569 -2.346 1.00 91.69 102 GLN A O 1
ATOM 852 N N . THR A 1 103 ? 7.757 5.447 -4.148 1.00 90.94 103 THR A N 1
ATOM 853 C CA . THR A 1 103 ? 6.468 5.652 -3.472 1.00 90.94 103 THR A CA 1
ATOM 854 C C . THR A 1 103 ? 5.786 4.321 -3.142 1.00 90.94 103 THR A C 1
ATOM 856 O O . THR A 1 103 ? 5.324 4.124 -2.015 1.00 90.94 103 THR A O 1
ATOM 859 N N . ILE A 1 104 ? 5.777 3.372 -4.086 1.00 94.19 104 ILE A N 1
ATOM 860 C CA . ILE A 1 104 ? 5.293 2.001 -3.864 1.00 94.19 104 ILE A CA 1
ATOM 861 C C . ILE A 1 104 ? 6.095 1.341 -2.738 1.00 94.19 104 ILE A C 1
ATOM 863 O O . ILE A 1 104 ? 5.510 0.780 -1.809 1.00 94.19 104 ILE A O 1
ATOM 867 N N . LEU A 1 105 ? 7.426 1.448 -2.778 1.00 95.44 105 LEU A N 1
ATOM 868 C CA . LEU A 1 105 ? 8.310 0.879 -1.765 1.00 95.44 105 LEU A CA 1
ATOM 869 C C . LEU A 1 105 ? 8.020 1.457 -0.379 1.00 95.44 105 LEU A C 1
ATOM 871 O O . LEU A 1 105 ? 7.897 0.701 0.585 1.00 95.44 105 LEU A O 1
ATOM 875 N N . ALA A 1 106 ? 7.870 2.777 -0.270 1.00 94.31 106 ALA A N 1
ATOM 876 C CA . ALA A 1 106 ? 7.534 3.433 0.987 1.00 94.31 106 ALA A CA 1
ATOM 877 C C . ALA A 1 106 ? 6.207 2.907 1.553 1.00 94.31 106 ALA A C 1
ATOM 879 O O . ALA A 1 106 ? 6.136 2.555 2.730 1.00 94.31 106 ALA A O 1
ATOM 880 N N . ALA A 1 107 ? 5.182 2.758 0.706 1.00 94.44 107 ALA A N 1
ATOM 881 C CA . ALA A 1 107 ? 3.879 2.245 1.122 1.00 94.44 107 ALA A CA 1
ATOM 882 C C . ALA A 1 107 ? 3.971 0.797 1.621 1.00 94.44 107 ALA A C 1
ATOM 884 O O . ALA A 1 107 ? 3.490 0.486 2.714 1.00 94.44 107 ALA A O 1
ATOM 885 N N . LEU A 1 108 ? 4.626 -0.077 0.848 1.00 97.19 108 LEU A N 1
ATOM 886 C CA . LEU A 1 108 ? 4.835 -1.478 1.215 1.00 97.19 108 LEU A CA 1
ATOM 887 C C . LEU A 1 108 ? 5.615 -1.595 2.527 1.00 97.19 108 LEU A C 1
ATOM 889 O O . LEU A 1 108 ? 5.215 -2.351 3.412 1.00 97.19 108 LEU A O 1
ATOM 893 N N . ARG A 1 109 ? 6.686 -0.812 2.686 1.00 96.94 109 ARG A N 1
ATOM 894 C CA . ARG A 1 109 ? 7.528 -0.809 3.885 1.00 96.94 109 ARG A CA 1
ATOM 895 C C . ARG A 1 109 ? 6.767 -0.349 5.126 1.00 96.94 109 ARG A C 1
ATOM 897 O O . ARG A 1 109 ? 6.876 -1.009 6.158 1.00 96.94 109 ARG A O 1
ATOM 904 N N . SER A 1 110 ? 5.992 0.733 5.043 1.00 95.75 110 SER A N 1
ATOM 905 C CA . SER A 1 110 ? 5.175 1.204 6.168 1.00 95.75 110 SER A CA 1
ATOM 906 C C . SER A 1 110 ? 4.132 0.161 6.563 1.00 95.75 110 SER A C 1
ATOM 908 O O . SER A 1 110 ? 4.056 -0.236 7.725 1.00 95.75 110 SER A O 1
ATOM 910 N N . MET A 1 111 ? 3.379 -0.354 5.590 1.00 96.62 111 MET A N 1
ATOM 911 C CA . MET A 1 111 ? 2.336 -1.353 5.830 1.00 96.62 111 MET A CA 1
ATOM 912 C C . MET A 1 111 ? 2.881 -2.698 6.317 1.00 96.62 111 MET A C 1
ATOM 914 O O . MET A 1 111 ? 2.192 -3.395 7.057 1.00 96.62 111 MET A O 1
ATOM 918 N N . ALA A 1 112 ? 4.106 -3.083 5.952 1.00 96.38 112 ALA A N 1
ATOM 919 C CA . ALA A 1 112 ? 4.724 -4.315 6.443 1.00 96.38 112 ALA A CA 1
ATOM 920 C C . ALA A 1 112 ? 4.835 -4.350 7.980 1.00 96.38 112 ALA A C 1
ATOM 922 O O . ALA A 1 112 ? 4.865 -5.432 8.562 1.00 96.38 112 ALA A O 1
ATOM 923 N N . THR A 1 113 ? 4.847 -3.185 8.638 1.00 96.12 113 THR A N 1
ATOM 924 C CA . THR A 1 113 ? 4.865 -3.068 10.107 1.00 96.12 113 THR A CA 1
ATOM 925 C C . THR A 1 113 ? 3.486 -3.210 10.756 1.00 96.12 113 THR A C 1
ATOM 927 O O . THR A 1 113 ? 3.394 -3.325 11.976 1.00 96.12 113 THR A O 1
ATOM 930 N N . TRP A 1 114 ? 2.408 -3.197 9.968 1.00 96.31 114 TRP A N 1
ATOM 931 C CA . TRP A 1 114 ? 1.045 -3.246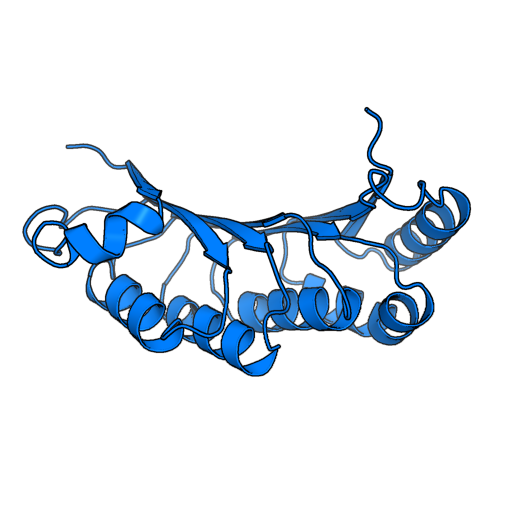 10.487 1.00 96.31 114 TRP A CA 1
ATOM 932 C C . TRP A 1 114 ? 0.608 -4.686 10.764 1.00 96.31 114 TRP A C 1
ATOM 934 O O . TRP A 1 114 ? 0.932 -5.621 10.021 1.00 96.31 114 TRP A O 1
ATOM 944 N N . ASN A 1 115 ? -0.207 -4.851 11.804 1.00 95.12 115 ASN A N 1
ATOM 945 C CA . ASN A 1 115 ? -0.846 -6.124 12.125 1.00 95.12 115 ASN A CA 1
ATOM 946 C C . ASN A 1 115 ? -1.956 -6.477 11.118 1.00 95.12 115 ASN A C 1
ATOM 948 O O . ASN A 1 115 ? -2.401 -5.640 10.332 1.00 95.12 115 ASN A O 1
ATOM 952 N N . GLY A 1 116 ? -2.401 -7.734 11.141 1.00 96.31 116 GLY A N 1
ATOM 953 C CA . GLY A 1 116 ? -3.536 -8.199 10.343 1.00 96.31 116 GLY A CA 1
ATOM 954 C C . GLY A 1 116 ? -3.230 -8.499 8.875 1.00 96.31 116 GLY A C 1
ATOM 955 O O . GLY A 1 116 ? -2.094 -8.390 8.390 1.00 96.31 116 GLY A O 1
ATOM 956 N N . VAL A 1 117 ? -4.284 -8.912 8.168 1.00 97.56 117 VAL A N 1
ATOM 957 C CA . VAL A 1 117 ? -4.241 -9.249 6.741 1.00 97.56 117 VAL A CA 1
ATOM 958 C C . VAL A 1 117 ? -4.193 -7.970 5.914 1.00 97.56 117 VAL A C 1
ATOM 960 O O . VAL A 1 117 ? -5.050 -7.098 6.056 1.00 97.56 117 VAL A O 1
ATOM 963 N N . LYS A 1 118 ? -3.210 -7.867 5.020 1.00 97.75 118 LYS A N 1
ATOM 964 C CA . LYS A 1 118 ? -2.949 -6.656 4.238 1.00 97.75 118 LYS A CA 1
ATOM 965 C C . LYS A 1 118 ? -3.145 -6.901 2.752 1.00 97.75 118 LYS A C 1
ATOM 967 O O . LYS A 1 118 ? -2.641 -7.890 2.217 1.00 97.75 118 LYS A O 1
ATOM 972 N N . THR A 1 119 ? -3.822 -5.973 2.085 1.00 98.25 119 THR A N 1
ATOM 973 C CA . THR A 1 119 ? -3.811 -5.874 0.625 1.00 98.25 119 THR A CA 1
ATOM 974 C C . THR A 1 119 ? -3.448 -4.462 0.193 1.00 98.25 119 THR A C 1
ATOM 976 O O . THR A 1 119 ? -3.817 -3.489 0.852 1.00 98.25 119 THR A O 1
ATOM 979 N N . ALA A 1 120 ? -2.720 -4.349 -0.912 1.00 97.62 120 ALA A N 1
ATOM 980 C CA . ALA A 1 120 ? -2.385 -3.065 -1.509 1.00 97.62 120 ALA A CA 1
ATOM 981 C C . ALA A 1 120 ? -2.694 -3.076 -3.004 1.00 97.62 120 ALA A C 1
ATOM 983 O O . ALA A 1 120 ? -2.540 -4.097 -3.676 1.00 97.62 120 ALA A O 1
ATOM 984 N N . LYS A 1 121 ? -3.145 -1.938 -3.521 1.00 97.38 121 LYS A N 1
ATOM 985 C CA . LYS A 1 121 ? -3.359 -1.689 -4.941 1.00 97.38 121 LYS A CA 1
ATOM 986 C C . LYS A 1 121 ? -2.632 -0.413 -5.324 1.00 97.38 121 LYS A C 1
ATOM 988 O O . LYS A 1 121 ? -2.774 0.591 -4.635 1.00 97.38 121 LYS A O 1
ATOM 993 N N . PHE A 1 122 ? -1.900 -0.445 -6.424 1.00 94.94 122 PHE A N 1
ATOM 994 C CA . PHE A 1 122 ? -1.165 0.697 -6.947 1.00 94.94 122 PHE A CA 1
ATOM 995 C C . PHE A 1 122 ? -1.537 0.888 -8.409 1.00 94.94 122 PHE A C 1
ATOM 997 O O . PHE A 1 122 ? -1.349 -0.024 -9.204 1.00 94.94 122 PHE A O 1
ATOM 1004 N N . CYS A 1 123 ? -2.058 2.056 -8.764 1.00 93.06 123 CYS A N 1
ATOM 1005 C CA . CYS A 1 123 ? -2.141 2.505 -10.148 1.00 93.06 123 CYS A CA 1
ATOM 1006 C C . CYS A 1 123 ? -1.022 3.525 -10.357 1.00 93.06 123 CYS A C 1
ATOM 1008 O O . CYS A 1 123 ? -1.051 4.578 -9.714 1.00 93.06 123 CYS A O 1
ATOM 1010 N N . PHE A 1 124 ? -0.019 3.195 -11.166 1.00 90.06 124 PHE A N 1
ATOM 1011 C CA . PHE A 1 124 ? 1.233 3.949 -11.237 1.00 90.06 124 PHE A CA 1
ATOM 1012 C C . PHE A 1 124 ? 1.632 4.272 -12.675 1.00 90.06 124 PHE A C 1
ATOM 1014 O O . PHE A 1 124 ? 1.345 3.519 -13.605 1.00 90.06 124 PHE A O 1
ATOM 1021 N N . HIS A 1 125 ? 2.332 5.388 -12.843 1.00 85.38 125 HIS A N 1
ATOM 1022 C CA . HIS A 1 125 ? 2.949 5.740 -14.115 1.00 85.38 125 HIS A CA 1
ATOM 1023 C C . HIS A 1 125 ? 4.323 5.053 -14.239 1.00 85.38 125 HIS A C 1
ATOM 1025 O O . HIS A 1 125 ? 5.108 5.124 -13.293 1.00 85.38 125 HIS A O 1
ATOM 1031 N N . PRO A 1 126 ? 4.648 4.376 -15.355 1.00 74.31 126 PRO A N 1
ATOM 1032 C CA . PRO A 1 126 ? 5.904 3.642 -15.490 1.00 74.31 126 PRO A CA 1
ATOM 1033 C C . PRO A 1 126 ? 7.120 4.578 -15.578 1.00 74.31 126 PRO A C 1
ATOM 1035 O O . PRO A 1 126 ? 7.363 5.224 -16.591 1.00 74.31 126 PRO A O 1
ATOM 1038 N N . ASN A 1 127 ? 7.968 4.554 -14.557 1.00 87.81 127 ASN A N 1
ATOM 1039 C CA . ASN A 1 127 ? 9.379 4.905 -14.692 1.00 87.81 127 ASN A CA 1
ATOM 1040 C C . ASN A 1 127 ? 10.171 3.598 -14.573 1.00 87.81 127 ASN A C 1
ATOM 1042 O O . ASN A 1 127 ? 10.370 3.096 -13.469 1.00 87.81 127 ASN A O 1
ATOM 1046 N N . LYS A 1 128 ? 10.564 3.004 -15.709 1.00 89.25 128 LYS A N 1
ATOM 1047 C CA . LYS A 1 128 ? 11.184 1.665 -15.728 1.00 89.25 128 LYS A CA 1
ATOM 1048 C C . LYS A 1 128 ? 12.464 1.602 -14.902 1.00 89.25 128 LYS A C 1
ATOM 1050 O O . LYS A 1 128 ? 12.678 0.611 -14.211 1.00 89.25 128 LYS A O 1
ATOM 1055 N N . ALA A 1 129 ? 13.301 2.637 -14.977 1.00 91.56 129 ALA A N 1
ATOM 1056 C CA . ALA A 1 129 ? 14.571 2.675 -14.260 1.00 91.56 129 ALA A CA 1
ATOM 1057 C C . ALA A 1 129 ? 14.341 2.676 -12.743 1.00 91.56 129 ALA A C 1
ATOM 1059 O O . ALA A 1 129 ? 14.916 1.852 -12.037 1.00 91.56 129 ALA A O 1
ATOM 1060 N N . ASP A 1 130 ? 13.445 3.544 -12.269 1.00 92.00 130 ASP A N 1
ATOM 1061 C CA . ASP A 1 130 ? 13.067 3.630 -10.856 1.00 92.00 130 ASP A CA 1
ATOM 1062 C C . ASP A 1 130 ? 12.372 2.350 -10.365 1.00 92.00 130 ASP A C 1
ATOM 1064 O O . ASP A 1 130 ? 12.745 1.789 -9.339 1.00 92.00 130 ASP A O 1
ATOM 1068 N N . PHE A 1 131 ? 11.414 1.816 -11.128 1.00 92.94 131 PHE A N 1
ATOM 1069 C CA . PHE A 1 131 ? 10.706 0.591 -10.755 1.00 92.94 131 PHE A CA 1
ATOM 1070 C C . PHE A 1 131 ? 11.652 -0.614 -10.672 1.00 92.94 131 PHE A C 1
ATOM 1072 O O . PHE A 1 131 ? 11.650 -1.335 -9.676 1.00 92.94 131 PHE A O 1
ATOM 1079 N N . THR A 1 132 ? 12.488 -0.815 -11.697 1.00 94.38 132 THR A N 1
ATOM 1080 C CA . THR A 1 132 ? 13.423 -1.953 -11.771 1.00 94.38 132 THR A CA 1
ATOM 1081 C C . THR A 1 132 ? 14.445 -1.905 -10.639 1.00 94.38 132 THR A C 1
ATOM 1083 O O . THR A 1 132 ? 14.776 -2.943 -10.070 1.00 94.38 132 THR A O 1
ATOM 1086 N N . ALA A 1 133 ? 14.893 -0.705 -10.251 1.00 96.19 133 ALA A N 1
ATOM 1087 C CA . ALA A 1 133 ? 15.824 -0.516 -9.140 1.00 96.19 133 ALA A CA 1
ATOM 1088 C C . ALA A 1 133 ? 15.279 -1.002 -7.782 1.00 96.19 133 ALA A C 1
ATOM 1090 O O . 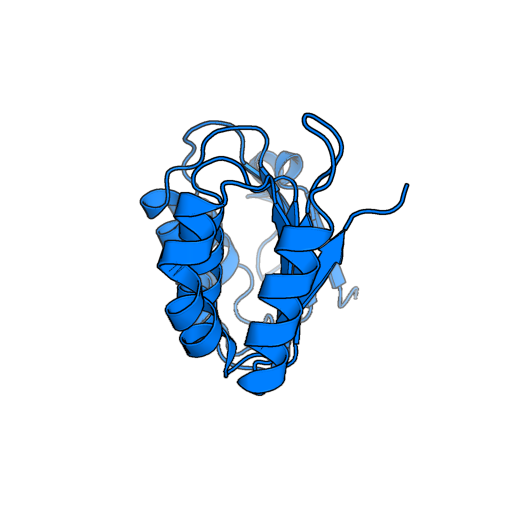ALA A 1 133 ? 16.064 -1.221 -6.862 1.00 96.19 133 ALA A O 1
ATOM 1091 N N . HIS A 1 134 ? 13.961 -1.196 -7.656 1.00 96.19 134 HIS A N 1
ATOM 1092 C CA . HIS A 1 134 ? 13.289 -1.558 -6.406 1.00 96.19 134 HIS A CA 1
ATOM 1093 C C . HIS A 1 134 ? 12.574 -2.920 -6.443 1.00 96.19 134 HIS A C 1
ATOM 1095 O O . HIS A 1 134 ? 11.904 -3.276 -5.474 1.00 96.19 134 HIS A O 1
ATOM 1101 N N . VAL A 1 135 ? 12.730 -3.715 -7.509 1.00 96.19 135 VAL A N 1
ATOM 1102 C CA . VAL A 1 135 ? 12.035 -5.011 -7.674 1.00 96.19 135 VAL A CA 1
ATOM 1103 C C . VAL A 1 135 ? 12.284 -5.969 -6.508 1.00 96.19 135 VAL A C 1
ATOM 1105 O O . VAL A 1 135 ? 11.331 -6.511 -5.945 1.00 96.19 135 VAL A O 1
ATOM 1108 N N . ASP A 1 136 ? 13.542 -6.148 -6.101 1.00 97.81 136 ASP A N 1
ATOM 1109 C CA . ASP A 1 136 ? 13.885 -7.041 -4.986 1.00 97.81 136 ASP A CA 1
ATOM 1110 C C . ASP A 1 136 ? 13.292 -6.549 -3.657 1.00 97.81 136 ASP A C 1
ATOM 1112 O O . ASP A 1 136 ? 12.828 -7.346 -2.835 1.00 97.81 136 ASP A O 1
ATOM 1116 N N . ASP A 1 137 ? 13.235 -5.231 -3.460 1.00 98.19 137 ASP A N 1
ATOM 1117 C CA . ASP A 1 137 ? 12.620 -4.639 -2.278 1.00 98.19 137 ASP A CA 1
ATOM 1118 C C . ASP A 1 137 ? 11.093 -4.799 -2.290 1.00 98.19 137 ASP A C 1
ATOM 1120 O O . ASP A 1 137 ? 10.503 -5.100 -1.249 1.00 98.19 137 ASP A O 1
ATOM 1124 N N . PHE A 1 138 ? 10.430 -4.681 -3.447 1.00 97.69 138 PHE A N 1
ATOM 1125 C CA . PHE A 1 138 ? 8.996 -4.973 -3.560 1.00 97.69 138 PHE A CA 1
ATOM 1126 C C . PHE A 1 138 ? 8.696 -6.410 -3.144 1.00 97.69 138 PHE A C 1
ATOM 1128 O O . PHE A 1 138 ? 7.787 -6.649 -2.345 1.00 97.69 138 PHE A O 1
ATOM 1135 N N . ILE A 1 139 ? 9.486 -7.369 -3.632 1.00 97.75 139 ILE A N 1
ATOM 1136 C CA . ILE A 1 139 ? 9.352 -8.783 -3.268 1.00 97.75 139 ILE A CA 1
ATOM 1137 C C . ILE A 1 139 ? 9.546 -8.953 -1.759 1.00 97.75 139 ILE A C 1
ATOM 1139 O O . ILE A 1 139 ? 8.708 -9.558 -1.088 1.00 97.75 139 ILE A O 1
ATOM 1143 N N . ARG A 1 140 ? 10.598 -8.352 -1.195 1.00 97.75 140 ARG A N 1
ATOM 1144 C CA . ARG A 1 140 ? 10.897 -8.421 0.238 1.00 97.75 140 ARG A CA 1
ATOM 1145 C C . ARG A 1 140 ? 9.758 -7.885 1.105 1.00 97.75 140 ARG A C 1
ATOM 1147 O O . ARG A 1 140 ? 9.343 -8.555 2.050 1.00 97.75 140 ARG A O 1
ATOM 1154 N N . TYR A 1 141 ? 9.274 -6.677 0.824 1.00 98.00 141 TYR A N 1
ATOM 1155 C CA . TYR A 1 141 ? 8.280 -6.014 1.672 1.00 98.00 141 TYR A CA 1
ATOM 1156 C C . TYR A 1 141 ? 6.846 -6.485 1.407 1.00 98.00 141 TYR A C 1
ATOM 1158 O O . TYR A 1 141 ? 5.994 -6.337 2.280 1.00 98.00 141 TYR A O 1
ATOM 1166 N N . SER A 1 142 ? 6.576 -7.121 0.264 1.00 97.25 142 SER A N 1
ATOM 1167 C CA . SER A 1 142 ? 5.268 -7.719 -0.030 1.00 97.25 142 SER A CA 1
ATOM 1168 C C . SER A 1 142 ? 5.023 -9.061 0.671 1.00 97.25 142 SER A C 1
ATOM 1170 O O . SER A 1 142 ? 3.870 -9.463 0.790 1.00 97.25 142 SER A O 1
ATOM 1172 N N . GLY A 1 143 ? 6.046 -9.738 1.207 1.00 94.75 143 GLY A N 1
ATOM 1173 C CA . GLY A 1 143 ? 5.906 -11.093 1.771 1.00 94.75 143 GLY A CA 1
ATOM 1174 C C . GLY A 1 143 ? 4.888 -11.248 2.916 1.00 94.75 143 GLY A C 1
ATOM 1175 O O . GLY A 1 143 ? 4.388 -12.343 3.148 1.00 94.75 143 GLY A O 1
ATOM 1176 N N . GLY A 1 144 ? 4.544 -10.164 3.621 1.00 92.81 144 GLY A N 1
ATOM 1177 C CA . GLY A 1 144 ? 3.513 -10.150 4.672 1.00 92.81 144 GLY A CA 1
ATOM 1178 C C . GLY A 1 144 ? 2.096 -9.808 4.187 1.00 92.81 144 GLY A C 1
ATOM 1179 O O . GLY A 1 144 ? 1.201 -9.604 5.012 1.00 92.81 144 GLY A O 1
ATOM 1180 N N . PHE A 1 145 ? 1.894 -9.668 2.877 1.00 97.88 145 PHE A N 1
ATOM 1181 C CA . PHE A 1 145 ? 0.620 -9.300 2.269 1.00 97.88 145 PHE A CA 1
ATOM 1182 C C . PHE A 1 145 ? -0.109 -10.532 1.750 1.00 97.88 145 PHE A C 1
ATOM 1184 O O . PHE A 1 145 ? 0.492 -11.488 1.273 1.00 97.88 145 PHE A O 1
ATOM 1191 N N . GLN A 1 146 ? -1.439 -10.472 1.779 1.00 97.50 146 GLN A N 1
ATOM 1192 C CA . GLN A 1 146 ? -2.259 -11.442 1.060 1.00 97.50 146 GLN A CA 1
ATOM 1193 C C . GLN A 1 146 ? -2.151 -11.225 -0.454 1.00 97.50 146 GLN A C 1
ATOM 1195 O O . GLN A 1 146 ? -2.187 -12.185 -1.218 1.00 97.50 146 GLN A O 1
ATOM 1200 N N . MET A 1 147 ? -2.087 -9.961 -0.884 1.00 97.00 147 MET A N 1
ATOM 1201 C CA . MET A 1 147 ? -2.003 -9.588 -2.293 1.00 97.00 147 MET A CA 1
ATOM 1202 C C . MET A 1 147 ? -1.544 -8.137 -2.445 1.00 97.00 147 MET A C 1
ATOM 1204 O O . MET A 1 147 ? -2.064 -7.237 -1.777 1.00 97.00 147 MET A O 1
ATOM 1208 N N . VAL A 1 148 ? -0.654 -7.907 -3.399 1.00 98.06 148 VAL A N 1
ATOM 1209 C CA . VAL A 1 148 ? -0.303 -6.596 -3.934 1.00 98.06 148 VAL A CA 1
AT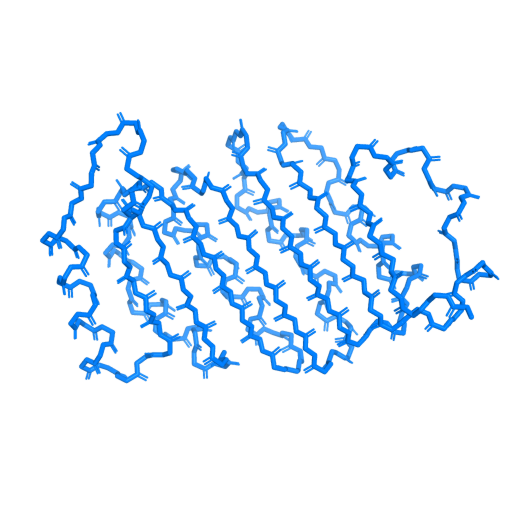OM 1210 C C . VAL A 1 148 ? -0.687 -6.579 -5.410 1.00 98.06 148 VAL A C 1
ATOM 1212 O O . VAL A 1 148 ? -0.195 -7.385 -6.192 1.00 98.06 148 VAL A O 1
ATOM 1215 N N . LYS A 1 149 ? -1.583 -5.674 -5.802 1.00 97.88 149 LYS A N 1
ATOM 1216 C CA . LYS A 1 149 ? -1.943 -5.464 -7.207 1.00 97.88 149 LYS A CA 1
ATOM 1217 C C . LYS A 1 149 ? -1.301 -4.189 -7.713 1.00 97.88 149 LYS A C 1
ATOM 1219 O O . LYS A 1 149 ? -1.465 -3.136 -7.105 1.00 97.88 149 LYS A O 1
ATOM 1224 N N . MET A 1 150 ? -0.612 -4.270 -8.830 1.00 96.00 150 MET A N 1
ATOM 1225 C CA . MET A 1 150 ? -0.005 -3.135 -9.499 1.00 96.00 150 MET A CA 1
ATOM 1226 C C . MET A 1 150 ? -0.641 -3.005 -10.879 1.00 96.00 150 MET A C 1
ATOM 1228 O O . MET A 1 150 ? -0.830 -3.986 -11.586 1.00 96.00 150 MET A O 1
ATOM 1232 N N . ARG A 1 151 ? -1.019 -1.794 -11.256 1.00 93.19 151 ARG A N 1
ATOM 1233 C CA . ARG A 1 151 ? -1.610 -1.491 -12.550 1.00 93.19 151 ARG A CA 1
ATOM 1234 C C . ARG A 1 151 ? -0.853 -0.332 -13.162 1.00 93.19 151 ARG A C 1
ATOM 1236 O O . ARG A 1 151 ? -0.716 0.713 -12.526 1.00 93.19 151 ARG A O 1
ATOM 1243 N N . GLN A 1 152 ? -0.388 -0.516 -14.386 1.00 89.69 152 GLN A N 1
ATOM 1244 C CA . GLN A 1 152 ? 0.195 0.571 -15.152 1.00 89.69 152 GLN A CA 1
ATOM 1245 C C . GLN A 1 152 ? -0.913 1.512 -15.636 1.00 89.69 152 GLN A C 1
ATOM 1247 O O . GLN A 1 152 ? -1.846 1.072 -16.310 1.00 89.69 152 GLN A O 1
ATOM 1252 N N . ASP A 1 153 ? -0.799 2.796 -15.304 1.00 84.50 153 ASP A N 1
ATOM 1253 C CA . ASP A 1 153 ? -1.658 3.855 -15.830 1.00 84.50 153 ASP A CA 1
ATOM 1254 C C . ASP A 1 153 ? -1.245 4.179 -17.276 1.00 84.50 153 ASP A C 1
ATOM 1256 O O . ASP A 1 153 ? -0.134 4.657 -17.531 1.00 84.50 153 ASP A O 1
ATOM 1260 N N . SER A 1 154 ? -2.131 3.880 -18.227 1.00 76.25 154 SER A N 1
ATOM 1261 C CA . SER A 1 154 ? -1.925 4.069 -19.666 1.00 76.25 154 SER A CA 1
ATOM 1262 C C . SER A 1 154 ? -2.297 5.474 -20.153 1.00 76.25 154 SER A C 1
ATOM 1264 O O . SER A 1 154 ? -1.949 5.833 -21.280 1.00 76.25 154 SER A O 1
ATOM 1266 N N . PHE A 1 155 ? -2.962 6.289 -19.322 1.00 69.62 155 PHE A N 1
ATOM 1267 C CA . PHE A 1 155 ? -3.731 7.453 -19.775 1.00 69.62 155 PHE A CA 1
ATOM 1268 C C . PHE A 1 155 ? -2.894 8.580 -20.401 1.00 69.62 155 PHE A C 1
ATOM 1270 O O . PHE A 1 155 ? -3.394 9.329 -21.236 1.00 69.62 155 PHE A O 1
ATOM 1277 N N . LEU A 1 156 ? -1.629 8.737 -19.997 1.00 67.00 156 LEU A N 1
ATOM 1278 C CA . LEU A 1 156 ? -0.798 9.874 -20.421 1.00 67.00 156 LEU A CA 1
ATOM 1279 C C . LEU A 1 156 ? 0.304 9.516 -21.428 1.00 67.00 156 LEU A C 1
ATOM 1281 O O . LEU A 1 156 ? 0.692 10.373 -22.216 1.00 67.00 156 LEU A O 1
ATOM 1285 N N . TRP A 1 157 ? 0.818 8.283 -21.410 1.00 68.12 157 TRP A N 1
ATOM 1286 C CA . TRP A 1 157 ? 2.058 7.935 -22.128 1.00 68.12 157 TRP A CA 1
ATOM 1287 C C . TRP A 1 157 ? 2.035 6.549 -22.782 1.00 68.12 157 TRP A C 1
ATOM 1289 O O . TRP A 1 157 ? 3.052 6.099 -23.304 1.00 68.12 157 TRP A O 1
ATOM 1299 N N . GLY A 1 158 ? 0.876 5.886 -22.778 1.00 74.88 158 GLY A N 1
ATOM 1300 C CA . GLY A 1 158 ? 0.720 4.537 -23.304 1.00 74.88 158 GLY A CA 1
ATOM 1301 C C . GLY A 1 158 ? 1.125 3.450 -22.308 1.00 74.88 158 GLY A C 1
ATOM 1302 O O . GLY A 1 158 ? 1.904 3.654 -21.374 1.00 74.88 158 GLY A O 1
ATOM 1303 N N . ALA A 1 159 ? 0.535 2.275 -22.501 1.00 82.19 159 ALA A N 1
ATOM 1304 C CA . ALA A 1 159 ? 0.920 1.071 -21.785 1.00 82.19 159 ALA A CA 1
ATOM 1305 C C . ALA A 1 159 ? 2.234 0.499 -22.334 1.00 82.19 159 ALA A C 1
ATOM 1307 O O . ALA A 1 159 ? 2.537 0.670 -23.513 1.00 82.19 159 ALA A O 1
ATOM 1308 N N . ASP A 1 160 ? 2.963 -0.249 -21.505 1.00 88.38 160 ASP A N 1
ATOM 1309 C CA . ASP A 1 160 ? 4.158 -0.988 -21.912 1.00 88.38 160 ASP A CA 1
ATOM 1310 C C . ASP A 1 160 ? 3.980 -2.471 -21.558 1.00 88.38 160 ASP A C 1
ATOM 1312 O O . ASP A 1 160 ? 4.437 -2.931 -20.509 1.00 88.38 160 ASP A O 1
ATOM 1316 N N . PRO A 1 161 ? 3.243 -3.230 -22.390 1.00 90.19 161 PRO A N 1
ATOM 1317 C CA . PRO A 1 161 ? 2.895 -4.609 -22.073 1.00 90.19 161 PRO A CA 1
ATOM 1318 C C . PRO A 1 161 ? 4.116 -5.518 -21.909 1.00 90.19 161 PRO A C 1
ATOM 1320 O O . PRO A 1 161 ? 4.069 -6.432 -21.093 1.00 90.19 161 PRO A O 1
ATOM 1323 N N . GLU A 1 162 ? 5.203 -5.258 -22.644 1.00 92.56 162 GLU A N 1
ATOM 1324 C CA . GLU A 1 162 ? 6.443 -6.040 -22.564 1.00 92.56 162 GLU A CA 1
ATOM 1325 C C . GLU A 1 162 ? 7.097 -5.893 -21.189 1.00 92.56 162 GLU A C 1
ATOM 1327 O O . GLU A 1 162 ? 7.407 -6.893 -20.543 1.00 92.56 162 GLU A O 1
ATOM 1332 N N . PHE A 1 163 ? 7.230 -4.658 -20.696 1.00 91.81 163 PHE A N 1
ATOM 1333 C CA . PHE A 1 163 ? 7.738 -4.405 -19.350 1.00 91.81 163 PHE A CA 1
ATOM 1334 C C . PHE A 1 163 ? 6.856 -5.042 -18.274 1.00 91.81 163 PHE A C 1
ATOM 1336 O O . PHE A 1 163 ? 7.360 -5.659 -17.337 1.00 91.81 163 PHE A O 1
ATOM 1343 N N . ILE A 1 164 ? 5.533 -4.930 -18.406 1.00 94.19 164 ILE A N 1
ATOM 1344 C CA . ILE A 1 164 ? 4.600 -5.536 -17.449 1.00 94.19 164 ILE A CA 1
ATOM 1345 C C . ILE A 1 164 ? 4.710 -7.060 -17.456 1.00 94.19 164 ILE A C 1
ATOM 1347 O O . ILE A 1 164 ? 4.728 -7.669 -16.387 1.00 94.19 164 ILE A O 1
ATOM 1351 N N . GLN A 1 165 ? 4.847 -7.676 -18.630 1.00 95.19 165 GLN A N 1
ATOM 1352 C CA . GLN A 1 165 ? 5.043 -9.116 -18.754 1.00 95.19 165 GLN A CA 1
ATOM 1353 C C . GLN A 1 165 ? 6.373 -9.567 -18.135 1.00 95.19 165 GLN A C 1
ATOM 1355 O O . GLN A 1 165 ? 6.402 -10.576 -17.430 1.00 95.19 165 GLN A O 1
ATOM 1360 N N . GLU A 1 166 ? 7.456 -8.816 -18.351 1.00 96.00 166 GLU A N 1
ATOM 1361 C CA . GLU A 1 166 ? 8.759 -9.081 -17.733 1.00 96.00 166 GLU A CA 1
ATOM 1362 C C . GLU A 1 166 ? 8.667 -9.030 -16.201 1.00 96.00 166 GLU A C 1
ATOM 1364 O O . GLU A 1 166 ? 9.068 -9.976 -15.520 1.00 96.00 166 GLU A O 1
ATOM 1369 N N . MET A 1 167 ? 8.078 -7.965 -15.647 1.00 96.19 167 MET A N 1
ATOM 1370 C CA . MET A 1 167 ? 7.925 -7.814 -14.197 1.00 96.19 167 MET A CA 1
ATOM 1371 C C . MET A 1 167 ? 7.024 -8.902 -13.602 1.00 96.19 167 MET A C 1
ATOM 1373 O O . MET A 1 167 ? 7.364 -9.476 -12.566 1.00 96.19 167 MET A O 1
ATOM 1377 N N . GLN A 1 168 ? 5.913 -9.235 -14.267 1.00 96.81 168 GLN A N 1
ATOM 1378 C CA . GLN A 1 168 ? 5.028 -10.321 -13.841 1.00 96.81 168 GLN A CA 1
ATOM 1379 C C . GLN A 1 168 ? 5.783 -11.656 -13.786 1.00 96.81 168 GLN A C 1
ATOM 1381 O O . GLN A 1 168 ? 5.700 -12.358 -12.778 1.00 96.81 168 GLN A O 1
ATOM 1386 N N . ALA A 1 169 ? 6.578 -11.976 -14.812 1.00 97.81 169 ALA A N 1
ATOM 1387 C CA . ALA A 1 169 ? 7.378 -13.199 -14.842 1.00 97.81 169 ALA A CA 1
ATOM 1388 C C . ALA A 1 169 ? 8.402 -13.256 -13.693 1.00 97.81 169 ALA A C 1
ATOM 1390 O O . ALA A 1 169 ? 8.593 -14.314 -13.089 1.00 97.81 169 ALA A O 1
ATOM 1391 N N . ILE A 1 170 ? 9.033 -12.127 -13.344 1.00 97.75 170 ILE A N 1
ATOM 1392 C CA . ILE A 1 170 ? 9.954 -12.049 -12.200 1.00 97.75 170 ILE A CA 1
ATOM 1393 C C . ILE A 1 170 ? 9.217 -12.324 -10.884 1.00 97.75 170 ILE A C 1
ATOM 1395 O O . ILE A 1 170 ? 9.694 -13.121 -10.072 1.00 97.75 170 ILE A O 1
ATOM 1399 N N . PHE A 1 171 ? 8.058 -11.697 -10.664 1.00 97.62 171 PHE A N 1
ATOM 1400 C CA . PHE A 1 171 ? 7.281 -11.889 -9.437 1.00 97.62 171 PHE A CA 1
ATOM 1401 C C . PHE A 1 171 ? 6.783 -13.331 -9.288 1.00 97.62 171 PHE A C 1
ATOM 1403 O O . PHE A 1 171 ? 6.912 -13.906 -8.205 1.00 97.62 171 PHE A O 1
ATOM 1410 N N . GLU A 1 172 ? 6.311 -13.950 -10.372 1.00 97.38 172 GLU A N 1
ATOM 1411 C CA . GLU A 1 172 ? 5.903 -15.360 -10.392 1.00 97.38 172 GLU A CA 1
ATOM 1412 C C . GLU A 1 172 ? 7.073 -16.302 -10.108 1.00 97.38 172 GLU A C 1
ATOM 1414 O O . GLU A 1 172 ? 6.980 -17.155 -9.225 1.00 97.38 172 GLU A O 1
ATOM 1419 N N . ALA A 1 173 ? 8.214 -16.108 -10.780 1.00 97.88 173 ALA A N 1
ATOM 1420 C CA . ALA A 1 173 ? 9.413 -16.921 -10.570 1.00 97.88 173 ALA A CA 1
ATOM 1421 C C . ALA A 1 173 ? 9.946 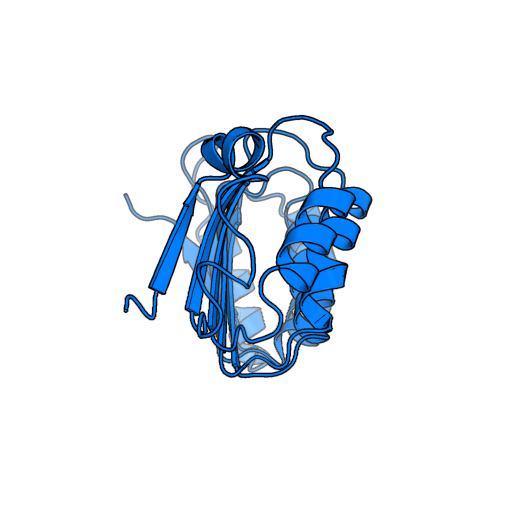-16.840 -9.128 1.00 97.88 173 ALA A C 1
ATOM 1423 O O . ALA A 1 173 ? 10.680 -17.723 -8.674 1.00 97.88 173 ALA A O 1
ATOM 1424 N N . ARG A 1 174 ? 9.596 -15.775 -8.401 1.00 97.31 174 ARG A N 1
ATOM 1425 C CA . ARG A 1 174 ? 9.975 -15.537 -7.003 1.00 97.31 174 ARG A CA 1
ATOM 1426 C C . ARG A 1 174 ? 8.854 -15.847 -6.008 1.00 97.31 174 ARG A C 1
ATOM 1428 O O . ARG A 1 174 ? 9.066 -15.660 -4.813 1.00 97.31 174 ARG A O 1
ATOM 1435 N N . ASN A 1 175 ? 7.703 -16.351 -6.465 1.00 96.50 175 ASN A N 1
ATOM 1436 C CA . ASN A 1 175 ? 6.500 -16.582 -5.655 1.00 96.50 175 ASN A CA 1
ATOM 1437 C C . ASN A 1 175 ? 6.090 -15.352 -4.823 1.00 96.50 175 ASN A C 1
ATOM 1439 O O . ASN A 1 175 ? 5.605 -15.481 -3.696 1.00 96.50 175 ASN A O 1
ATOM 1443 N N . ALA A 1 176 ? 6.325 -14.152 -5.353 1.00 97.56 176 ALA A N 1
ATOM 1444 C CA . ALA A 1 176 ? 5.937 -12.924 -4.682 1.00 97.56 176 ALA A CA 1
ATOM 1445 C C . ALA A 1 176 ? 4.408 -12.770 -4.745 1.00 97.56 176 ALA A C 1
ATOM 1447 O O . ALA A 1 176 ? 3.814 -13.053 -5.788 1.00 97.56 176 ALA A O 1
ATOM 1448 N N . PRO A 1 177 ? 3.740 -12.276 -3.686 1.00 97.62 177 PRO A N 1
ATOM 1449 C CA . PRO A 1 177 ? 2.299 -12.023 -3.693 1.00 97.62 177 PRO A CA 1
ATOM 1450 C C . PRO A 1 177 ? 1.963 -10.730 -4.459 1.00 97.62 177 PRO A C 1
ATOM 1452 O O . PRO A 1 177 ? 1.174 -9.908 -3.993 1.00 97.62 177 PRO A O 1
ATOM 1455 N N . ILE A 1 178 ? 2.596 -10.528 -5.615 1.00 98.06 178 ILE A N 1
ATOM 1456 C CA . ILE A 1 178 ? 2.468 -9.351 -6.467 1.00 98.06 178 ILE A CA 1
ATOM 1457 C C . ILE A 1 178 ? 1.889 -9.799 -7.808 1.00 98.06 178 ILE A C 1
ATOM 1459 O O . ILE A 1 178 ? 2.391 -10.727 -8.435 1.00 98.06 178 ILE A O 1
ATOM 1463 N N . SER A 1 179 ? 0.839 -9.118 -8.248 1.00 97.25 179 SER A N 1
ATOM 1464 C CA . SER A 1 179 ? 0.286 -9.238 -9.594 1.00 97.25 179 SER A CA 1
ATOM 1465 C C . SER A 1 179 ? 0.327 -7.870 -10.254 1.00 97.25 179 SER A C 1
ATOM 1467 O O . SER A 1 179 ? -0.101 -6.885 -9.646 1.00 97.25 179 SER A O 1
ATOM 1469 N N . ILE A 1 180 ? 0.854 -7.806 -11.472 1.00 95.50 180 ILE A N 1
ATOM 1470 C CA . ILE A 1 180 ? 0.994 -6.581 -12.249 1.00 95.50 180 ILE A CA 1
ATOM 1471 C C . ILE A 1 180 ? 0.284 -6.710 -13.601 1.00 95.50 180 ILE A C 1
ATOM 1473 O O . ILE A 1 180 ? 0.392 -7.726 -14.280 1.00 95.50 180 ILE A O 1
ATOM 1477 N N . GLU A 1 181 ? -0.480 -5.685 -13.980 1.00 93.75 181 GLU A N 1
ATOM 1478 C CA . GLU A 1 181 ? -1.274 -5.667 -15.213 1.00 93.75 181 GLU A CA 1
ATOM 1479 C C . GLU A 1 181 ? -1.249 -4.293 -15.899 1.00 93.75 181 GLU A C 1
ATOM 1481 O O . GLU A 1 181 ? -0.951 -3.261 -15.289 1.00 93.75 181 GLU A O 1
ATOM 1486 N N . VAL A 1 182 ? -1.605 -4.274 -17.181 1.00 86.38 182 VAL A N 1
ATOM 1487 C CA . VAL A 1 182 ? -1.891 -3.046 -17.929 1.00 86.38 182 VAL A CA 1
ATOM 1488 C C . VAL A 1 182 ? -3.348 -2.642 -17.689 1.00 86.38 182 VAL A C 1
ATOM 1490 O O . VAL A 1 182 ? -4.232 -3.498 -17.657 1.00 86.38 182 VAL A O 1
ATOM 1493 N N . ALA A 1 183 ? -3.626 -1.344 -17.536 1.00 76.75 183 ALA A N 1
ATOM 1494 C CA . ALA A 1 183 ? -4.999 -0.851 -17.595 1.00 76.75 183 ALA A CA 1
ATOM 1495 C C . ALA A 1 183 ? -5.579 -1.083 -19.005 1.00 76.75 183 ALA A C 1
ATOM 1497 O O . ALA A 1 183 ? -5.158 -0.439 -19.965 1.00 76.75 183 ALA A O 1
ATOM 1498 N N . HIS A 1 184 ? -6.523 -2.016 -19.130 1.00 59.72 184 HIS A N 1
ATOM 1499 C CA . HIS A 1 184 ? -7.410 -2.088 -20.288 1.00 59.72 184 HIS A CA 1
ATOM 1500 C C . HIS A 1 184 ? -8.598 -1.161 -20.018 1.00 59.72 184 HIS A C 1
ATOM 1502 O O . HIS A 1 184 ? -9.272 -1.338 -18.998 1.00 59.72 184 HIS A O 1
ATOM 1508 N N . ASP A 1 185 ? -8.787 -0.160 -20.879 1.00 52.50 185 ASP A N 1
ATOM 1509 C CA . ASP A 1 185 ? -9.986 0.690 -20.888 1.00 52.50 185 ASP A CA 1
ATOM 1510 C C . ASP A 1 185 ? -11.254 -0.126 -21.193 1.00 52.50 185 ASP A C 1
ATOM 1512 O O . ASP A 1 185 ? -11.177 -1.061 -22.030 1.00 52.50 185 ASP A O 1
#

Sequence (185 aa):
MPNVVTLFAADIYQIQNCLDETHLPNLKHLTLDKSFQFPCEYEKFSETLVQVFPNVKRFDFTAWYVGLVQIEQFTKFMEPFKGWNFEKANLSFVRVIDPPGQTILAALRSMATWNGVKTAKFCFHPNKADFTAHVDDFIRYSGGFQMVKMRQDSFLWGADPEFIQEMQAIFEARNAPISIEVAHD

Secondary structure (DSSP, 8-state):
--SEEEEEHHHHHHHTTT-STTT-TT--EEEEEEEE-SS--HHHHHHHHHHH-TT--EEEEEEEE-S---HHHHHHHHGGGGGS--SEEEEEEEEE-SSHHHHHHHHHHHHHTS-SEEEEEEEE---HHHHHHTHHHHHHHHTT-SEEEEEE--TTT---HHHHHHHHHHHHHTT-SEEEEE---

Organism: Folsomia candida (NCBI:txid158441)

pLDDT: mean 85.23, std 14.04, range [46.0, 98.25]

Foldseek 3Di:
DDLEDEDEPVCVVVCPPPQACVNPVNRQAYEYEYEDDDDDPLLVVLQVVCRRCVNHAEYHYEYEYPDDDDLVSVLSNLQSQQSHQYQEYEYEYHEQEPVNQSNLLSVLQSCLSHHHEYEYEEAYADPPVSNVVCLVSLQVSQPRHQAYEYEYDQPPPHDDVVSQVVSQVVCVVSVRRYHYYYDDD

Radius of gyration: 16.87 Å; chains: 1; bounding box: 41×37×46 Å